Protein AF-A0A6G6SGT3-F1 (afdb_monomer)

Solvent-accessible surface area (backbone atoms only — not comparable to full-atom values): 13782 Å² total; per-residue (Å²): 132,85,52,72,68,60,53,51,52,52,53,52,53,60,70,74,44,97,69,50,76,66,56,53,51,52,51,53,50,50,50,52,53,51,51,52,52,50,52,50,50,52,50,52,53,50,51,52,50,49,52,52,52,52,51,54,48,49,55,48,52,51,50,51,52,51,52,51,52,51,51,50,53,53,50,53,51,49,53,51,50,52,53,50,51,51,52,52,53,50,51,55,44,50,57,48,51,53,54,52,49,56,30,53,51,40,38,44,56,30,43,57,50,51,37,50,53,43,49,51,69,42,47,34,55,54,54,61,71,63,68,59,97,82,57,51,77,68,55,47,55,50,52,57,48,50,35,52,49,40,48,51,53,38,51,54,53,68,66,31,66,69,48,48,51,53,51,53,53,33,54,52,42,29,38,53,26,50,49,52,51,54,47,44,58,68,79,36,48,93,73,49,56,71,69,52,50,54,44,51,52,51,38,45,72,67,41,50,78,75,68,71,66,55,101,84,48,50,68,67,56,37,38,50,50,45,47,50,40,50,53,50,40,53,53,52,48,48,57,50,49,40,62,76,69,62,64,78,76,80,80,130

Nearest PDB structures (foldseek):
  7ung-assembly1_B1  TM=3.781E-01  e=1.618E-01  Homo sapiens
  5nnv-assembly1_A  TM=3.990E-01  e=2.870E+00  Bacillus subtilis subsp. subtilis str. 168

Mean predicted aligned error: 13.03 Å

Radius of gyration: 50.26 Å; Cα contacts (8 Å, |Δi|>4): 110; chains: 1; bounding box: 106×35×144 Å

Secondary structure (DSSP, 8-state):
---HHHHHHHHHHHHHS---HHHHHHHHHHHHHHHHHHHHHHHHHHHHHHHHHHHHHHHHHHHHHHHHHHHHHHHHHHHHHHHHHHHHHHHHHHHHHHHHHHHHHHHHHHHHHHHHHHHHHHHHHHHHHT--TT--HHHHHHHHHHHHHHHHHHHHHHH-HHHHHHHHHHHHHHHHHHHHHHHHHHHSTTTS-HHHHHHHHHHHHHH-SS----TT--HHHHHHHHHHHHHHHHHHHHHHHHHHTTPPPPP-

Sequence (252 aa):
MLTEKQLFELIKALQTSNISVMEIFYLCFALIVASLLMSYLVSTFHEKGKITAINANYETLRKQLSINTSTIKNIEKKISSELWISQQIWQKKYDLYETIYAQLFNIKKWVDNEFHIIELHMTPYWIANSYQPYFNEEQEKHFYKEIQQAHTALDEAIGAEDFQVKNNELQQKLSNAMTSLAEVLITRAILLNENITVILETLISSIGFDPSPTAYEQPDEYGERIKSAINTALQNIKNTAISDLQIKHPEP

Structure (mmCIF, N/CA/C/O backbone):
data_AF-A0A6G6SGT3-F1
#
_entry.id   AF-A0A6G6SGT3-F1
#
loop_
_atom_site.group_PDB
_atom_site.id
_atom_site.type_symbol
_atom_site.label_atom_id
_atom_site.label_alt_id
_atom_site.label_comp_id
_atom_site.label_asym_id
_atom_site.label_entity_id
_atom_site.label_seq_id
_atom_site.pdbx_PDB_ins_code
_atom_site.Cartn_x
_atom_site.Cartn_y
_atom_site.Cartn_z
_atom_site.occupancy
_atom_site.B_iso_or_equiv
_atom_site.auth_seq_id
_atom_site.auth_comp_id
_atom_site.auth_asym_id
_atom_site.auth_atom_id
_atom_site.pdbx_PDB_model_num
ATOM 1 N N . MET A 1 1 ? -67.445 0.117 62.716 1.00 37.62 1 MET A N 1
ATOM 2 C CA . MET A 1 1 ? -68.865 0.504 62.859 1.00 37.62 1 MET A CA 1
ATOM 3 C C . MET A 1 1 ? -69.507 -0.459 63.841 1.00 37.62 1 MET A C 1
ATOM 5 O O . MET A 1 1 ? -69.526 -1.645 63.541 1.00 37.62 1 MET A O 1
ATOM 9 N N . LEU A 1 2 ? -69.949 0.005 65.016 1.00 44.28 2 LEU A N 1
ATOM 10 C CA . LEU A 1 2 ? -70.822 -0.812 65.868 1.00 44.28 2 LEU A CA 1
ATOM 11 C C . LEU A 1 2 ? -72.213 -0.868 65.224 1.00 44.28 2 LEU A C 1
ATOM 13 O O . LEU A 1 2 ? -72.698 0.144 64.724 1.00 44.28 2 LEU A O 1
ATOM 17 N N . THR A 1 3 ? -72.830 -2.047 65.215 1.00 71.50 3 THR A N 1
ATOM 18 C CA . THR A 1 3 ? -74.196 -2.239 64.698 1.00 71.50 3 THR A CA 1
ATOM 19 C C . THR A 1 3 ? -75.231 -1.737 65.712 1.00 71.50 3 THR A C 1
ATOM 21 O O . THR A 1 3 ? -74.996 -1.812 66.917 1.00 71.50 3 THR A O 1
ATOM 24 N N . GLU A 1 4 ? -76.389 -1.243 65.250 1.00 67.06 4 GLU A N 1
ATOM 25 C CA . GLU A 1 4 ? -77.450 -0.669 66.110 1.00 67.06 4 GLU A CA 1
ATOM 26 C C . GLU A 1 4 ? -77.861 -1.588 67.270 1.00 67.06 4 GLU A C 1
ATOM 28 O O . GLU A 1 4 ? -78.086 -1.118 68.383 1.00 67.06 4 GLU A O 1
ATOM 33 N N . LYS A 1 5 ? -77.877 -2.910 67.049 1.00 68.19 5 LYS A N 1
ATOM 34 C CA . LYS A 1 5 ? -78.156 -3.901 68.101 1.00 68.19 5 LYS A CA 1
ATOM 35 C C . LYS A 1 5 ? -77.125 -3.889 69.230 1.00 68.19 5 LYS A C 1
ATOM 37 O O . LYS A 1 5 ? -77.505 -3.985 70.391 1.00 68.19 5 LYS A O 1
ATOM 42 N N . GLN A 1 6 ? -75.840 -3.746 68.909 1.00 71.19 6 GLN A N 1
ATOM 43 C CA . GLN A 1 6 ? -74.778 -3.702 69.917 1.00 71.19 6 GLN A CA 1
ATOM 44 C C . GLN A 1 6 ? -74.825 -2.399 70.717 1.00 71.19 6 GLN A C 1
ATOM 46 O O . GLN A 1 6 ? -74.578 -2.419 71.917 1.00 71.19 6 GLN A O 1
ATOM 51 N N . LEU A 1 7 ? -75.199 -1.283 70.081 1.00 67.94 7 LEU A N 1
ATOM 52 C CA . LEU A 1 7 ? -75.429 -0.020 70.783 1.00 67.94 7 LEU A CA 1
ATOM 53 C C . LEU A 1 7 ? -76.608 -0.146 71.765 1.00 67.94 7 LEU A C 1
ATOM 55 O O . LEU A 1 7 ? -76.512 0.286 72.910 1.00 67.94 7 LEU A O 1
ATOM 59 N N . PHE A 1 8 ? -77.697 -0.789 71.331 1.00 71.88 8 PHE A N 1
ATOM 60 C CA . PHE A 1 8 ? -78.913 -0.953 72.127 1.00 71.88 8 PHE A CA 1
ATOM 61 C C . PHE A 1 8 ? -78.711 -1.869 73.342 1.00 71.88 8 PHE A C 1
ATOM 63 O O . PHE A 1 8 ? -79.183 -1.558 74.435 1.00 71.88 8 PHE A O 1
ATOM 70 N N . GLU A 1 9 ? -77.973 -2.973 73.192 1.00 72.00 9 GLU A N 1
ATOM 71 C CA . GLU A 1 9 ? -77.639 -3.838 74.331 1.00 72.00 9 GLU A CA 1
ATOM 72 C C . GLU A 1 9 ? -76.687 -3.165 75.325 1.00 72.00 9 GLU A C 1
ATOM 74 O O . GLU A 1 9 ? -76.849 -3.338 76.531 1.00 72.00 9 GLU A O 1
ATOM 79 N N . LEU A 1 10 ? -75.757 -2.331 74.851 1.00 69.81 10 LEU A N 1
ATOM 80 C CA . LEU A 1 10 ? -74.831 -1.590 75.710 1.00 69.81 10 LEU A CA 1
ATOM 81 C C . LEU A 1 10 ? -75.560 -0.506 76.525 1.00 69.81 10 LEU A C 1
ATOM 83 O O . LEU A 1 10 ? -75.299 -0.350 77.718 1.00 69.81 10 LEU A O 1
ATOM 87 N N . ILE A 1 11 ? -76.543 0.169 75.917 1.00 67.06 11 ILE A N 1
ATOM 88 C CA . ILE A 1 11 ? -77.445 1.114 76.602 1.00 67.06 11 ILE A CA 1
ATOM 89 C C . ILE A 1 11 ? -78.296 0.391 77.658 1.00 67.06 11 ILE A C 1
ATOM 91 O O . ILE A 1 11 ? -78.440 0.881 78.779 1.00 67.06 11 ILE A O 1
ATOM 95 N N . LYS A 1 12 ? -78.827 -0.794 77.330 1.00 67.69 12 LYS A N 1
ATOM 96 C CA . LYS A 1 12 ? -79.647 -1.587 78.256 1.00 67.69 12 LYS A CA 1
ATOM 97 C C . LYS A 1 12 ? -78.831 -2.107 79.446 1.00 67.69 12 LYS A C 1
ATOM 99 O O . LYS A 1 12 ? -79.310 -2.050 80.574 1.00 67.69 12 LYS A O 1
ATOM 104 N N . ALA A 1 13 ? -77.593 -2.545 79.212 1.00 66.44 13 ALA A N 1
ATOM 105 C CA . ALA A 1 13 ? -76.672 -2.974 80.263 1.00 66.44 13 ALA A CA 1
ATOM 106 C C . ALA A 1 13 ? -76.290 -1.820 81.213 1.00 66.44 13 ALA A C 1
ATOM 108 O O . ALA A 1 13 ? -76.275 -2.017 82.429 1.00 66.44 13 ALA A O 1
ATOM 109 N N . LEU A 1 14 ? -76.071 -0.611 80.676 1.00 61.09 14 LEU A N 1
ATOM 110 C CA . LEU A 1 14 ? -75.831 0.613 81.456 1.00 61.09 14 LEU A CA 1
ATOM 111 C C . LEU A 1 14 ? -77.036 1.004 82.328 1.00 61.09 14 LEU A C 1
ATOM 113 O O . LEU A 1 14 ? -76.850 1.423 83.467 1.00 61.09 14 LEU A O 1
ATOM 117 N N . GLN A 1 15 ? -78.268 0.824 81.837 1.00 61.66 15 GLN A N 1
ATOM 118 C CA . GLN A 1 15 ? -79.491 1.108 82.605 1.00 61.66 15 GLN A CA 1
ATOM 119 C C . GLN A 1 15 ? -79.753 0.120 83.749 1.00 61.66 15 GLN A C 1
ATOM 121 O O . GLN A 1 15 ? -80.356 0.500 84.748 1.00 61.66 15 GLN A O 1
ATOM 126 N N . THR A 1 16 ? -79.338 -1.144 83.612 1.00 60.41 16 THR A N 1
ATOM 127 C CA . THR A 1 16 ? -79.527 -2.174 84.653 1.00 60.41 16 THR A CA 1
ATOM 128 C C . THR A 1 16 ? -78.406 -2.224 85.689 1.00 60.41 16 THR A C 1
ATOM 130 O O . THR A 1 16 ? -78.540 -2.892 86.712 1.00 60.41 16 THR A O 1
ATOM 133 N N . SER A 1 17 ? -77.289 -1.546 85.434 1.00 56.97 17 SER A N 1
ATOM 134 C CA . SER A 1 17 ? -76.189 -1.435 86.387 1.00 56.97 17 SER A CA 1
ATOM 135 C C . SER A 1 17 ? -76.499 -0.368 87.441 1.00 56.97 17 SER A C 1
ATOM 137 O O . SER A 1 17 ? -76.967 0.716 87.105 1.00 56.97 17 SER A O 1
ATOM 139 N N . ASN A 1 18 ? -76.244 -0.663 88.717 1.00 59.09 18 ASN A N 1
ATOM 140 C CA . ASN A 1 18 ? -76.519 0.220 89.858 1.00 59.09 18 ASN A CA 1
ATOM 141 C C . ASN A 1 18 ? -75.467 1.351 89.963 1.00 59.09 18 ASN A C 1
ATOM 143 O O . ASN A 1 18 ? -74.835 1.528 91.000 1.00 59.09 18 ASN A O 1
ATOM 147 N N . ILE A 1 19 ? -75.218 2.042 88.847 1.00 59.06 19 ILE A N 1
ATOM 148 C CA . ILE A 1 19 ? -74.147 3.025 88.671 1.00 59.06 19 ILE A CA 1
ATOM 149 C C . ILE A 1 19 ? -74.718 4.420 88.928 1.00 59.06 19 ILE A C 1
ATOM 151 O O . ILE A 1 19 ? -75.721 4.820 88.334 1.00 59.06 19 ILE A O 1
ATOM 155 N N . SER A 1 20 ? -74.093 5.175 89.829 1.00 67.12 20 SER A N 1
ATOM 156 C CA . SER A 1 20 ? -74.548 6.522 90.181 1.00 67.12 20 SER A CA 1
ATOM 157 C C . SER A 1 20 ? -74.300 7.516 89.036 1.00 67.12 20 SER A C 1
ATOM 159 O O . SER A 1 20 ? -73.378 7.358 88.236 1.00 67.12 20 SER A O 1
ATOM 161 N N . VAL A 1 21 ? -75.080 8.603 88.971 1.00 72.50 21 VAL A N 1
ATOM 162 C CA . VAL A 1 21 ? -74.911 9.665 87.954 1.00 72.50 21 VAL A CA 1
ATOM 163 C C . VAL A 1 21 ? -73.478 10.226 87.938 1.00 72.50 21 VAL A C 1
ATOM 165 O O . VAL A 1 21 ? -72.951 10.544 86.872 1.00 72.50 21 VAL A O 1
ATOM 168 N N . MET A 1 22 ? -72.813 10.286 89.099 1.00 73.00 22 MET A N 1
ATOM 169 C CA . MET A 1 22 ? -71.414 10.719 89.200 1.00 73.00 22 MET A CA 1
ATOM 170 C C . MET A 1 22 ? -70.445 9.702 88.589 1.00 73.00 22 MET A C 1
ATOM 172 O O . MET A 1 22 ? -69.480 10.093 87.941 1.00 73.00 22 MET A O 1
ATOM 176 N N . GLU A 1 23 ? -70.708 8.405 88.734 1.00 75.81 23 GLU A N 1
ATOM 177 C CA . GLU A 1 23 ? -69.878 7.347 88.146 1.00 75.81 23 GLU A CA 1
ATOM 178 C C . GLU A 1 23 ? -70.009 7.317 86.616 1.00 75.81 23 GLU A C 1
ATOM 180 O O . GLU A 1 23 ? -69.005 7.155 85.924 1.00 75.81 23 GLU A O 1
ATOM 185 N N . ILE A 1 24 ? -71.209 7.578 86.077 1.00 77.62 24 ILE A N 1
ATOM 186 C CA . ILE A 1 24 ? -71.425 7.768 84.631 1.00 77.62 24 ILE A CA 1
ATOM 187 C C . ILE A 1 24 ? -70.645 8.992 84.127 1.00 77.62 24 ILE A C 1
ATOM 189 O O . ILE A 1 24 ? -69.990 8.922 83.086 1.00 77.62 24 ILE A O 1
ATOM 193 N N . PHE A 1 25 ? -70.667 10.106 84.869 1.00 79.50 25 PHE A N 1
ATOM 194 C CA . PHE A 1 25 ? -69.918 11.313 84.510 1.00 79.50 25 PHE A CA 1
ATOM 195 C C . PHE A 1 25 ? -68.400 11.065 84.497 1.00 79.50 25 PHE A C 1
ATOM 197 O O . PHE A 1 25 ? -67.726 11.444 83.536 1.00 79.50 25 PHE A O 1
ATOM 204 N N . TYR A 1 26 ? -67.861 10.365 85.503 1.00 80.75 26 TYR A N 1
ATOM 205 C CA . TYR A 1 26 ? -66.448 9.973 85.536 1.00 80.75 26 TYR A CA 1
ATOM 206 C C . TYR A 1 26 ? -66.073 9.002 84.410 1.00 80.75 26 TYR A C 1
ATOM 208 O O . TYR A 1 26 ? -65.003 9.155 83.824 1.00 80.75 26 TYR A O 1
ATOM 216 N N . LEU A 1 27 ? -66.943 8.052 84.052 1.00 82.06 27 LEU A N 1
ATOM 217 C CA . LEU A 1 27 ? -66.739 7.146 82.913 1.00 82.06 27 LEU A CA 1
ATOM 218 C C . LEU A 1 27 ? -66.694 7.897 81.577 1.00 82.06 27 LEU A C 1
ATOM 220 O O . LEU A 1 27 ? -65.782 7.679 80.779 1.00 82.06 27 LEU A O 1
ATOM 224 N N . CYS A 1 28 ? -67.633 8.817 81.347 1.00 79.88 28 CYS A N 1
ATOM 225 C CA . CYS A 1 28 ? -67.642 9.668 80.156 1.00 79.88 28 CYS A CA 1
ATOM 226 C C . CYS A 1 28 ? -66.386 10.547 80.083 1.00 79.88 28 CYS A C 1
ATOM 228 O O . CYS A 1 28 ? -65.758 10.644 79.029 1.00 79.88 28 CYS A O 1
ATOM 230 N N . PHE A 1 29 ? -65.977 11.144 81.206 1.00 80.94 29 PHE A N 1
ATOM 231 C CA . PHE A 1 29 ? -64.753 11.939 81.277 1.00 80.94 29 PHE A CA 1
ATOM 232 C C . PHE A 1 29 ? -63.501 11.090 81.003 1.00 80.94 29 PHE A C 1
ATOM 234 O O . PHE A 1 29 ? -62.652 11.481 80.202 1.00 80.94 29 PHE A O 1
ATOM 241 N N . ALA A 1 30 ? -63.414 9.892 81.588 1.00 81.75 30 ALA A N 1
ATOM 242 C CA . ALA A 1 30 ? -62.319 8.955 81.356 1.00 81.75 30 ALA A CA 1
ATOM 243 C C . ALA A 1 30 ? -62.233 8.512 79.885 1.00 81.75 30 ALA A C 1
ATOM 245 O O . ALA A 1 30 ? -61.135 8.442 79.338 1.00 81.75 30 ALA A O 1
ATOM 246 N N . LEU A 1 31 ? -63.371 8.280 79.219 1.00 80.81 31 LEU A N 1
ATOM 247 C CA . LEU A 1 31 ? -63.420 7.953 77.790 1.00 80.81 31 LEU A CA 1
ATOM 248 C C . LEU A 1 31 ? -62.913 9.104 76.912 1.00 80.81 31 LEU A C 1
ATOM 250 O O . LEU A 1 31 ? -62.141 8.865 75.983 1.00 80.81 31 LEU A O 1
ATOM 254 N N . ILE A 1 32 ? -63.291 10.349 77.218 1.00 82.94 32 ILE A N 1
ATOM 255 C CA . ILE A 1 32 ? -62.811 11.532 76.486 1.00 82.94 32 ILE A CA 1
ATOM 256 C C . ILE A 1 32 ? -61.293 11.667 76.644 1.00 82.94 32 ILE A C 1
ATOM 258 O O . ILE A 1 32 ? -60.580 11.774 75.644 1.00 82.94 32 ILE A O 1
ATOM 262 N N . VAL A 1 33 ? -60.782 11.584 77.875 1.00 84.50 33 VAL A N 1
ATOM 263 C CA . VAL A 1 33 ? -59.340 11.672 78.157 1.00 84.50 33 VAL A CA 1
ATOM 264 C C . VAL A 1 33 ? -58.570 10.531 77.483 1.00 84.50 33 VAL A C 1
ATOM 266 O O . VAL A 1 33 ? -57.560 10.781 76.825 1.00 84.50 33 VAL A O 1
ATOM 269 N N . ALA A 1 34 ? -59.066 9.294 77.565 1.00 82.50 34 ALA A N 1
ATOM 270 C CA . ALA A 1 34 ? -58.457 8.144 76.900 1.00 82.50 34 ALA A CA 1
ATOM 271 C C . ALA A 1 34 ? -58.445 8.302 75.370 1.00 82.50 34 ALA A C 1
ATOM 273 O O . ALA A 1 34 ? -57.439 7.994 74.733 1.00 82.50 34 ALA A O 1
ATOM 274 N N . SER A 1 35 ? -59.518 8.833 74.773 1.00 79.44 35 SER A N 1
ATOM 275 C CA . SER A 1 35 ? -59.592 9.070 73.326 1.00 79.44 35 SER A CA 1
ATOM 276 C C . SER A 1 35 ? -58.597 10.136 72.846 1.00 79.44 35 SER A C 1
ATOM 278 O O . SER A 1 35 ? -57.959 9.955 71.806 1.00 79.44 35 SER A O 1
ATOM 280 N N . LEU A 1 36 ? -58.396 11.207 73.623 1.00 81.44 36 LEU A N 1
ATOM 281 C CA . LEU A 1 36 ? -57.422 12.263 73.333 1.00 81.44 36 LEU A CA 1
ATOM 282 C C . LEU A 1 36 ? -55.985 11.748 73.457 1.00 81.44 36 LEU A C 1
ATOM 284 O O . LEU A 1 36 ? -55.171 11.982 72.562 1.00 81.44 36 LEU A O 1
ATOM 288 N N . LEU A 1 37 ? -55.688 10.993 74.520 1.00 83.62 37 LEU A N 1
ATOM 289 C CA . LEU A 1 37 ? -54.379 10.367 74.722 1.00 83.62 37 LEU A CA 1
ATOM 290 C C . LEU A 1 37 ? -54.059 9.364 73.610 1.00 83.62 37 LEU A C 1
ATOM 292 O O . LEU A 1 37 ? -52.966 9.402 73.046 1.00 83.62 37 LEU A O 1
ATOM 296 N N . MET A 1 38 ? -55.021 8.514 73.239 1.00 77.81 38 MET A N 1
ATOM 297 C CA . MET A 1 38 ? -54.858 7.570 72.132 1.00 77.81 38 MET A CA 1
ATOM 298 C C . MET A 1 38 ? -54.673 8.289 70.794 1.00 77.81 38 MET A C 1
ATOM 300 O O . MET A 1 38 ? -53.811 7.894 70.016 1.00 77.81 38 MET A O 1
ATOM 304 N N . SER A 1 39 ? -55.407 9.373 70.535 1.00 80.12 39 SER A N 1
ATOM 305 C CA . SER A 1 39 ? -55.258 10.161 69.302 1.00 80.12 39 SER A CA 1
ATOM 306 C C . SER A 1 39 ? -53.885 10.837 69.210 1.00 80.12 39 SER A C 1
ATOM 308 O O . SER A 1 39 ? -53.255 10.820 68.152 1.00 80.12 39 SER A O 1
ATOM 310 N N . TYR A 1 40 ? -53.377 11.377 70.322 1.00 84.19 40 TYR A N 1
ATOM 311 C CA . TYR A 1 40 ? -52.038 11.964 70.399 1.00 84.19 40 TYR A CA 1
ATOM 312 C C . TYR A 1 40 ? -50.932 10.914 70.202 1.00 84.19 40 TYR A C 1
ATOM 314 O O . TYR A 1 40 ? -49.993 11.127 69.429 1.00 84.19 40 TYR A O 1
ATOM 322 N N . LEU A 1 41 ? -51.061 9.744 70.837 1.00 82.00 41 LEU A N 1
ATOM 323 C CA . LEU A 1 41 ? -50.127 8.632 70.650 1.00 82.00 41 LEU A CA 1
ATOM 324 C C . LEU A 1 41 ? -50.138 8.136 69.200 1.00 82.00 41 LEU A C 1
ATOM 326 O O . LEU A 1 41 ? -49.082 8.035 68.582 1.00 82.00 41 LEU A O 1
ATOM 330 N N . VAL A 1 42 ? -51.314 7.896 68.615 1.00 83.00 42 VAL A N 1
ATOM 331 C CA . VAL A 1 42 ? -51.431 7.464 67.213 1.00 83.00 42 VAL A CA 1
ATOM 332 C C . VAL A 1 42 ? -50.806 8.491 66.266 1.00 83.00 42 VAL A C 1
ATOM 334 O O . VAL A 1 42 ? -50.048 8.104 65.378 1.00 83.00 42 VAL A O 1
ATOM 337 N N . SER A 1 43 ? -51.051 9.788 66.478 1.00 82.50 43 SER A N 1
ATOM 338 C CA . SER A 1 43 ? -50.455 10.861 65.672 1.00 82.50 43 SER A CA 1
ATOM 339 C C . SER A 1 43 ? -48.924 10.862 65.751 1.00 82.50 43 SER A C 1
ATOM 341 O O . SER A 1 43 ? -48.241 10.816 64.728 1.00 82.50 43 SER A O 1
ATOM 343 N N . THR A 1 44 ? -48.366 10.811 66.964 1.00 80.25 44 THR A N 1
ATOM 344 C CA . THR A 1 44 ? -46.909 10.822 67.172 1.00 80.25 44 THR A CA 1
ATOM 345 C C . THR A 1 44 ? -46.219 9.570 66.625 1.00 80.25 44 THR A C 1
ATOM 347 O O . THR A 1 44 ? -45.141 9.676 66.038 1.00 80.25 44 THR A O 1
ATOM 350 N N . PHE A 1 45 ? -46.827 8.385 66.754 1.00 81.19 45 PHE A N 1
ATOM 351 C CA . PHE A 1 45 ? -46.314 7.165 66.122 1.00 81.19 45 PHE A CA 1
ATOM 352 C C . PHE A 1 45 ? -46.392 7.233 64.595 1.00 81.19 45 PHE A C 1
ATOM 354 O O . PHE A 1 45 ? -45.459 6.801 63.918 1.00 81.19 45 PHE A O 1
ATOM 361 N N . HIS A 1 46 ? -47.467 7.799 64.046 1.00 86.31 46 HIS A N 1
ATOM 362 C CA . HIS A 1 46 ? -47.638 7.938 62.605 1.00 86.31 46 HIS A CA 1
ATOM 363 C C . HIS A 1 46 ? -46.637 8.928 61.995 1.00 86.31 46 HIS A C 1
ATOM 365 O O . HIS A 1 46 ? -46.032 8.625 60.967 1.00 86.31 46 HIS A O 1
ATOM 371 N N . GLU A 1 47 ? -46.400 10.076 62.635 1.00 84.06 47 GLU A N 1
ATOM 372 C CA . GLU A 1 47 ? -45.373 11.031 62.204 1.00 84.06 47 GLU A CA 1
ATOM 373 C C . GLU A 1 47 ? -43.966 10.448 62.307 1.00 84.06 47 GLU A C 1
ATOM 375 O O . GLU A 1 47 ? -43.202 10.531 61.346 1.00 84.06 47 GLU A O 1
ATOM 380 N N . LYS A 1 48 ? -43.631 9.783 63.421 1.00 83.06 48 LYS A N 1
ATOM 381 C CA . LYS A 1 48 ? -42.342 9.089 63.556 1.00 83.06 48 LYS A CA 1
ATOM 382 C C . LYS A 1 48 ? -42.172 8.017 62.480 1.00 83.06 48 LYS A C 1
ATOM 384 O O . LYS A 1 48 ? -41.120 7.963 61.853 1.00 83.06 48 LYS A O 1
ATOM 389 N N . GLY A 1 49 ? -43.214 7.231 62.204 1.00 80.94 49 GLY A N 1
ATOM 390 C CA . GLY A 1 49 ? -43.219 6.237 61.131 1.00 80.94 49 GLY A CA 1
ATOM 391 C C . GLY A 1 49 ? -43.005 6.854 59.746 1.00 80.94 49 GLY A C 1
ATOM 392 O O . GLY A 1 49 ? -42.189 6.351 58.973 1.00 80.94 49 GLY A O 1
ATOM 393 N N . LYS A 1 50 ? -43.665 7.983 59.448 1.00 85.12 50 LYS A N 1
ATOM 394 C CA . LYS A 1 50 ? -43.444 8.752 58.212 1.00 85.12 50 LYS A CA 1
ATOM 395 C C . LYS A 1 50 ? -42.009 9.258 58.104 1.00 85.12 50 LYS A C 1
ATOM 397 O O . LYS A 1 50 ? -41.397 9.080 57.058 1.00 85.12 50 LYS A O 1
ATOM 402 N N . ILE A 1 51 ? -41.459 9.842 59.168 1.00 82.00 51 ILE A N 1
ATOM 403 C CA . ILE A 1 51 ? -40.079 10.350 59.190 1.00 82.00 51 ILE A CA 1
ATOM 404 C C . ILE A 1 51 ? -39.081 9.207 58.970 1.00 82.00 51 ILE A C 1
ATOM 406 O O . ILE A 1 51 ? -38.156 9.345 58.173 1.00 82.00 51 ILE A O 1
ATOM 410 N N . THR A 1 52 ? -39.284 8.051 59.608 1.00 83.94 52 THR A N 1
ATOM 411 C CA . THR A 1 52 ? -38.440 6.868 59.396 1.00 83.94 52 THR A CA 1
ATOM 412 C C . THR A 1 52 ? -38.519 6.362 57.955 1.00 83.94 52 THR A C 1
ATOM 414 O O . THR A 1 52 ? -37.480 6.091 57.357 1.00 83.94 52 THR A O 1
ATOM 417 N N . ALA A 1 53 ? -39.719 6.284 57.371 1.00 81.81 53 ALA A N 1
ATOM 418 C CA . ALA A 1 53 ? -39.895 5.882 55.976 1.00 81.81 53 ALA A CA 1
ATOM 419 C C . ALA A 1 53 ? -39.246 6.878 54.997 1.00 81.81 53 ALA A C 1
ATOM 421 O O . ALA A 1 53 ? -38.578 6.465 54.051 1.00 81.81 53 ALA A O 1
ATOM 422 N N . ILE A 1 54 ? -39.379 8.186 55.248 1.00 84.00 54 ILE A N 1
ATOM 423 C CA . ILE A 1 54 ? -38.737 9.243 54.453 1.00 84.00 54 ILE A CA 1
ATOM 424 C C . ILE A 1 54 ? -37.212 9.139 54.542 1.00 84.00 54 ILE A C 1
ATOM 426 O O . ILE A 1 54 ? -36.550 9.156 53.508 1.00 84.00 54 ILE A O 1
ATOM 430 N N . ASN A 1 55 ? -36.649 8.971 55.741 1.00 87.69 55 ASN A N 1
ATOM 431 C CA . ASN A 1 55 ? -35.202 8.828 55.922 1.00 87.69 55 ASN A CA 1
ATOM 432 C C . ASN A 1 55 ? -34.657 7.557 55.252 1.00 87.69 55 ASN A C 1
ATOM 434 O O . ASN A 1 55 ? -33.614 7.605 54.601 1.00 87.69 55 ASN A O 1
ATOM 438 N N . ALA A 1 56 ? -35.367 6.431 55.357 1.00 83.88 56 ALA A N 1
ATOM 439 C CA . ALA A 1 56 ? -34.986 5.189 54.684 1.00 83.88 56 ALA A CA 1
ATOM 440 C C . ALA A 1 56 ? -35.030 5.329 53.152 1.00 83.88 56 ALA A C 1
ATOM 442 O O . ALA A 1 56 ? -34.117 4.873 52.455 1.00 83.88 56 ALA A O 1
ATOM 443 N N . ASN A 1 57 ? -36.052 6.010 52.624 1.00 89.38 57 ASN A N 1
ATOM 444 C CA . ASN A 1 57 ? -36.139 6.333 51.203 1.00 89.38 57 ASN A CA 1
ATOM 445 C C . ASN A 1 57 ? -34.999 7.262 50.781 1.00 89.38 57 ASN A C 1
ATOM 447 O O . ASN A 1 57 ? -34.339 6.978 49.789 1.00 89.38 57 ASN A O 1
ATOM 451 N N . TYR A 1 58 ? -34.707 8.315 51.546 1.00 89.50 58 TYR A N 1
ATOM 452 C CA . TYR A 1 58 ? -33.606 9.235 51.262 1.00 89.50 58 TYR A CA 1
ATOM 453 C C . TYR A 1 58 ? -32.254 8.515 51.191 1.00 89.50 58 TYR A C 1
ATOM 455 O O . TYR A 1 58 ? -31.512 8.694 50.227 1.00 89.50 58 TYR A O 1
ATOM 463 N N . GLU A 1 59 ? -31.949 7.643 52.153 1.00 87.44 59 GLU A N 1
ATOM 464 C CA . GLU A 1 59 ? -30.721 6.841 52.125 1.00 87.44 59 GLU A CA 1
ATOM 465 C C . GLU A 1 59 ? -30.683 5.876 50.932 1.00 87.44 59 GLU A C 1
ATOM 467 O O . GLU A 1 59 ? -29.635 5.682 50.312 1.00 87.44 59 GLU A O 1
ATOM 472 N N . THR A 1 60 ? -31.830 5.315 50.546 1.00 89.88 60 THR A N 1
ATOM 473 C CA . THR A 1 60 ? -31.939 4.474 49.345 1.00 89.88 60 THR A CA 1
ATOM 474 C C . THR A 1 60 ? -31.682 5.284 48.073 1.00 89.88 60 THR A C 1
ATOM 476 O O . THR A 1 60 ? -30.866 4.875 47.248 1.00 89.88 60 THR A O 1
ATOM 479 N N . LEU A 1 61 ? -32.302 6.459 47.939 1.00 89.44 61 LEU A N 1
ATOM 480 C CA . LEU A 1 61 ? -32.093 7.394 46.830 1.00 89.44 61 LEU A CA 1
ATOM 481 C C . LEU A 1 61 ? -30.632 7.849 46.746 1.00 89.44 61 LEU A C 1
ATOM 483 O O . LEU A 1 61 ? -30.042 7.848 45.668 1.00 89.44 61 LEU A O 1
ATOM 487 N N . ARG A 1 62 ? -30.011 8.181 47.881 1.00 90.94 62 ARG A N 1
ATOM 488 C CA . ARG A 1 62 ? -28.598 8.566 47.950 1.00 90.94 62 ARG A CA 1
ATOM 489 C C . ARG A 1 62 ? -27.681 7.432 47.490 1.00 90.94 62 ARG A C 1
ATOM 491 O O . ARG A 1 62 ? -26.756 7.675 46.714 1.00 90.94 62 ARG A O 1
ATOM 498 N N . LYS A 1 63 ? -27.941 6.196 47.930 1.00 91.44 63 LYS A N 1
ATOM 499 C CA . LYS A 1 63 ? -27.201 5.008 47.473 1.00 91.44 63 LYS A CA 1
ATOM 500 C C . LYS A 1 63 ? -27.373 4.785 45.975 1.00 91.44 63 LYS A C 1
ATOM 502 O O . LYS A 1 63 ? -26.376 4.599 45.286 1.00 91.44 63 LYS A O 1
ATOM 507 N N . GLN A 1 64 ? -28.599 4.860 45.462 1.00 89.81 64 GLN A N 1
ATOM 508 C CA . GLN A 1 64 ? -28.873 4.737 44.028 1.00 89.81 64 GLN A CA 1
ATOM 509 C C . GLN A 1 64 ? -28.146 5.814 43.218 1.00 89.81 64 GLN A C 1
ATOM 511 O O . GLN A 1 64 ? -27.516 5.496 42.215 1.00 89.81 64 GLN A O 1
ATOM 516 N N . LEU A 1 65 ? -28.150 7.068 43.679 1.00 91.75 65 LEU A N 1
ATOM 517 C CA . LEU A 1 65 ? -27.436 8.161 43.020 1.00 91.75 65 LEU A CA 1
ATOM 518 C C . LEU A 1 65 ? -25.919 7.928 43.005 1.00 91.75 65 LEU A C 1
ATOM 520 O O . LEU A 1 65 ? -25.269 8.148 41.983 1.00 91.75 65 LEU A O 1
ATOM 524 N N . SER A 1 66 ? -25.354 7.453 44.118 1.00 92.00 66 SER A N 1
ATOM 525 C CA . SER A 1 66 ? -23.931 7.114 44.212 1.00 92.00 66 SER A CA 1
ATOM 526 C C . SER A 1 66 ? -23.553 5.964 43.274 1.00 92.00 66 SER A C 1
ATOM 528 O O . SER A 1 66 ? -22.561 6.078 42.550 1.00 92.00 66 SER A O 1
ATOM 530 N N . ILE A 1 67 ? -24.363 4.900 43.234 1.00 93.25 67 ILE A N 1
ATOM 531 C CA . ILE A 1 67 ? -24.176 3.761 42.325 1.00 93.25 67 ILE A CA 1
ATOM 532 C C . ILE A 1 67 ? -24.264 4.233 40.873 1.00 93.25 67 ILE A C 1
ATOM 534 O O . ILE A 1 67 ? -23.345 3.977 40.103 1.00 93.25 67 ILE A O 1
ATOM 538 N N . ASN A 1 68 ? -25.304 4.987 40.512 1.00 90.06 68 ASN A N 1
ATOM 539 C CA . ASN A 1 68 ? -25.488 5.495 39.153 1.00 90.06 68 ASN A CA 1
ATOM 540 C C . ASN A 1 68 ? -24.327 6.396 38.720 1.00 90.06 68 ASN A C 1
ATOM 542 O O . ASN A 1 68 ? -23.803 6.228 37.625 1.00 90.06 68 ASN A O 1
ATOM 546 N N . THR A 1 69 ? -23.872 7.300 39.591 1.00 92.25 69 THR A N 1
ATOM 547 C CA . THR A 1 69 ? -22.730 8.184 39.304 1.00 92.25 69 THR A CA 1
ATOM 548 C C . THR A 1 69 ? -21.446 7.382 39.085 1.00 92.25 69 THR A C 1
ATOM 550 O O . THR A 1 69 ? -20.696 7.657 38.151 1.00 92.25 69 THR A O 1
ATOM 553 N N . SER A 1 70 ? -21.187 6.380 39.931 1.00 92.19 70 SER A N 1
ATOM 554 C CA . SER A 1 70 ? -20.027 5.495 39.785 1.00 92.19 70 SER A CA 1
ATOM 555 C C . SER A 1 70 ? -20.093 4.697 38.479 1.00 92.19 70 SER A C 1
ATOM 557 O O . SER A 1 70 ? -19.124 4.660 37.723 1.00 92.19 70 SER A O 1
ATOM 559 N N . THR A 1 71 ? -21.258 4.124 38.164 1.00 91.88 71 THR A N 1
ATOM 560 C CA . THR A 1 71 ? -21.489 3.383 36.920 1.00 91.88 71 THR A CA 1
ATOM 561 C C . THR A 1 71 ? -21.275 4.269 35.694 1.00 91.88 71 THR A C 1
ATOM 563 O O . THR A 1 71 ? -20.539 3.866 34.797 1.00 91.88 71 THR A O 1
ATOM 566 N N . ILE A 1 72 ? -21.837 5.483 35.666 1.00 92.19 72 ILE A N 1
ATOM 567 C CA . ILE A 1 72 ? -21.654 6.428 34.552 1.00 92.19 72 ILE A CA 1
ATOM 568 C C . ILE A 1 72 ? -20.175 6.776 34.379 1.00 92.19 72 ILE A C 1
ATOM 570 O O . ILE A 1 72 ? -19.655 6.638 33.278 1.00 92.19 72 ILE A O 1
ATOM 574 N N . LYS A 1 73 ? -19.460 7.121 35.457 1.00 91.75 73 LYS A N 1
ATOM 575 C CA . LYS A 1 73 ? -18.019 7.415 35.379 1.00 91.75 73 LYS A CA 1
ATOM 576 C C . LYS A 1 73 ? -17.198 6.234 34.863 1.00 91.75 73 LYS A C 1
ATOM 578 O O . LYS A 1 73 ? -16.242 6.423 34.114 1.00 91.75 73 LYS A O 1
ATOM 583 N N . ASN A 1 74 ? -17.555 5.011 35.251 1.00 92.75 74 ASN A N 1
ATOM 584 C CA . ASN A 1 74 ? -16.886 3.811 34.753 1.00 92.75 74 ASN A CA 1
ATOM 585 C C . ASN A 1 74 ? -17.162 3.585 33.259 1.00 92.75 74 ASN A C 1
ATOM 587 O O . ASN A 1 74 ? -16.238 3.238 32.523 1.00 92.75 74 ASN A O 1
ATOM 591 N N . ILE A 1 75 ? -18.398 3.823 32.805 1.00 92.38 75 ILE A N 1
ATOM 592 C CA . ILE A 1 75 ? -18.768 3.777 31.384 1.00 92.38 75 ILE A CA 1
ATOM 593 C C . ILE A 1 75 ? -17.998 4.844 30.601 1.00 92.38 75 ILE A C 1
ATOM 595 O O . ILE A 1 75 ? -17.349 4.510 29.615 1.00 92.38 75 ILE A O 1
ATOM 599 N N . GLU A 1 76 ? -17.991 6.095 31.061 1.00 91.50 76 GLU A N 1
ATOM 600 C CA . GLU A 1 76 ? -17.251 7.198 30.433 1.00 91.50 76 GLU A CA 1
ATOM 601 C C . GLU A 1 76 ? -15.759 6.892 30.320 1.00 91.50 76 GLU A C 1
ATOM 603 O O . GLU A 1 76 ? -15.160 7.104 29.264 1.00 91.50 76 GLU A O 1
ATOM 608 N N . LYS A 1 77 ? -15.151 6.347 31.381 1.00 93.12 77 LYS A N 1
ATOM 609 C CA . LYS A 1 77 ? -13.742 5.945 31.370 1.00 93.12 77 LYS A CA 1
ATOM 610 C C . LYS A 1 77 ? -13.483 4.853 30.333 1.00 93.12 77 LYS A C 1
ATOM 612 O O . LYS A 1 77 ? -12.497 4.942 29.604 1.00 93.12 77 LYS A O 1
ATOM 617 N N . LYS A 1 78 ? -14.360 3.847 30.251 1.00 93.19 78 LYS A N 1
ATOM 618 C CA . LYS A 1 78 ? -14.250 2.766 29.265 1.00 93.19 78 LYS A CA 1
ATOM 619 C C . LYS A 1 78 ? -14.382 3.305 27.839 1.00 93.19 78 LYS A C 1
ATOM 621 O O . LYS A 1 78 ? -13.481 3.072 27.039 1.00 93.19 78 LYS A O 1
ATOM 626 N N . ILE A 1 79 ? -15.417 4.100 27.561 1.00 91.88 79 ILE A N 1
ATOM 627 C CA . ILE A 1 79 ? -15.632 4.740 26.252 1.00 91.88 79 ILE A CA 1
ATOM 628 C C . ILE A 1 79 ? -14.424 5.598 25.873 1.00 91.88 79 ILE A C 1
ATOM 630 O O . ILE A 1 79 ? -13.918 5.491 24.762 1.00 91.88 79 ILE A O 1
ATOM 634 N N . SER A 1 80 ? -13.914 6.405 26.806 1.00 91.12 80 SER A N 1
ATOM 635 C CA . SER A 1 80 ? -12.739 7.249 26.566 1.00 91.12 80 SER A CA 1
ATOM 636 C C . SER A 1 80 ? -11.499 6.417 26.236 1.00 91.12 80 SER A C 1
ATOM 638 O O . SER A 1 80 ? -10.750 6.768 25.329 1.00 91.12 80 SER A O 1
ATOM 640 N N . SER A 1 81 ? -11.286 5.300 26.941 1.00 91.56 81 SER A N 1
ATOM 641 C CA . SER A 1 81 ? -10.163 4.401 26.661 1.00 91.56 81 SER A CA 1
ATOM 642 C C . SER A 1 81 ? -10.287 3.704 25.305 1.00 91.56 81 SER A C 1
ATOM 644 O O . SER A 1 81 ? -9.309 3.648 24.568 1.00 91.56 81 SER A O 1
ATOM 646 N N . GLU A 1 82 ? -11.482 3.234 24.937 1.00 92.81 82 GLU A N 1
ATOM 647 C CA . GLU A 1 82 ? -11.739 2.600 23.639 1.00 92.81 82 GLU A CA 1
ATOM 648 C C . GLU A 1 82 ? -11.574 3.601 22.492 1.00 92.81 82 GLU A C 1
ATOM 650 O O . GLU A 1 82 ? -10.924 3.294 21.494 1.00 92.81 82 GLU A O 1
ATOM 655 N N . LEU A 1 83 ? -12.082 4.824 22.662 1.00 92.38 83 LEU A N 1
ATOM 656 C CA . LEU A 1 83 ? -11.929 5.905 21.692 1.00 92.38 83 LEU A CA 1
ATOM 657 C C . LEU A 1 83 ? -10.458 6.293 21.512 1.00 92.38 83 LEU A C 1
ATOM 659 O O . LEU A 1 83 ? -10.000 6.442 20.381 1.00 92.38 83 LEU A O 1
ATOM 663 N N . TRP A 1 84 ? -9.699 6.392 22.605 1.00 94.31 84 TRP A N 1
ATOM 664 C CA . TRP A 1 84 ? -8.266 6.669 22.542 1.00 94.31 84 TRP A CA 1
ATOM 665 C C . TRP A 1 84 ? -7.494 5.551 21.826 1.00 94.31 84 TRP A C 1
ATOM 667 O O . TRP A 1 84 ? -6.699 5.836 20.932 1.00 94.31 84 TRP A O 1
ATOM 677 N N . ILE A 1 85 ? -7.762 4.278 22.147 1.00 91.62 85 ILE A N 1
ATOM 678 C CA . ILE A 1 85 ? -7.148 3.132 21.452 1.00 91.62 85 ILE A CA 1
ATOM 679 C C . ILE A 1 85 ? -7.501 3.162 19.961 1.00 91.62 85 ILE A C 1
ATOM 681 O O . ILE A 1 85 ? -6.620 3.001 19.118 1.00 91.62 85 ILE A O 1
ATO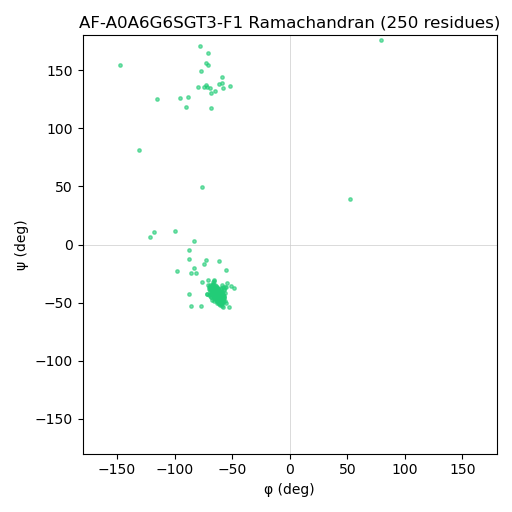M 685 N N . SER A 1 86 ? -8.766 3.422 19.621 1.00 90.56 86 SER A N 1
ATOM 686 C CA . SER A 1 86 ? -9.214 3.526 18.231 1.00 90.56 86 SER A CA 1
ATOM 687 C C . SER A 1 86 ? -8.493 4.645 17.479 1.00 90.56 86 SER A C 1
ATOM 689 O O . SER A 1 86 ? -8.095 4.445 16.335 1.00 90.56 86 SER A O 1
ATOM 691 N N . GLN A 1 87 ? -8.286 5.805 18.110 1.00 91.38 87 GLN A N 1
ATOM 692 C CA . GLN A 1 87 ? -7.519 6.908 17.524 1.00 91.38 87 GLN A CA 1
ATOM 693 C C . GLN A 1 87 ? -6.057 6.519 17.284 1.00 91.38 87 GLN A C 1
ATOM 695 O O . GLN A 1 87 ? -5.518 6.815 16.221 1.00 91.38 87 GLN A O 1
ATOM 700 N N . GLN A 1 88 ? -5.423 5.826 18.234 1.00 93.38 88 GLN A N 1
ATOM 701 C CA . GLN A 1 88 ? -4.043 5.357 18.079 1.00 93.38 88 GLN A CA 1
ATOM 702 C C . GLN A 1 88 ? -3.907 4.332 16.946 1.00 93.38 88 GLN A C 1
ATOM 704 O O . GLN A 1 88 ? -2.991 4.436 16.131 1.00 93.38 88 GLN A O 1
ATOM 709 N N . ILE A 1 89 ? -4.830 3.369 16.851 1.00 93.06 89 ILE A N 1
ATOM 710 C CA . ILE A 1 89 ? -4.854 2.393 15.750 1.00 93.06 89 ILE A CA 1
ATOM 711 C C . ILE A 1 89 ? -5.048 3.110 14.412 1.00 93.06 89 ILE A C 1
ATOM 713 O O . ILE A 1 89 ? -4.320 2.830 13.462 1.00 93.06 89 ILE A O 1
ATOM 717 N N . TRP A 1 90 ? -5.991 4.053 14.345 1.00 94.75 90 TRP A N 1
ATOM 718 C CA . TRP A 1 90 ? -6.253 4.831 13.136 1.00 94.75 90 TRP A CA 1
ATOM 719 C C . TRP A 1 90 ? -5.012 5.609 12.680 1.00 94.75 90 TRP A C 1
ATOM 721 O O . TRP A 1 90 ? -4.633 5.510 11.517 1.00 94.75 90 TRP A O 1
ATOM 731 N N . GLN A 1 91 ? -4.324 6.299 13.598 1.00 94.00 91 GLN A N 1
ATOM 732 C CA . GLN A 1 91 ? -3.076 7.015 13.299 1.00 94.00 91 GLN A CA 1
ATOM 733 C C . GLN A 1 91 ? -1.999 6.068 12.765 1.00 94.00 91 GLN A C 1
ATOM 735 O O . GLN A 1 91 ? -1.389 6.341 11.739 1.00 94.00 91 GLN A O 1
ATOM 740 N N . LYS A 1 92 ? -1.810 4.905 13.401 1.00 94.50 92 LYS A N 1
ATOM 741 C CA . LYS A 1 92 ? -0.823 3.920 12.937 1.00 94.50 92 LYS A CA 1
ATOM 742 C C . LYS A 1 92 ? -1.151 3.335 11.568 1.00 94.50 92 LYS A C 1
ATOM 744 O O . LYS A 1 92 ? -0.228 3.078 10.800 1.00 94.50 92 LYS A O 1
ATOM 749 N N . LYS A 1 93 ? -2.432 3.138 11.249 1.00 94.69 93 LYS A N 1
ATOM 750 C CA . LYS A 1 93 ? -2.864 2.747 9.902 1.00 94.69 93 LYS A CA 1
ATOM 751 C C . LYS A 1 93 ? -2.600 3.857 8.888 1.00 94.69 93 LYS A C 1
ATOM 753 O O . LYS A 1 93 ? -2.100 3.572 7.808 1.00 94.69 93 LYS A O 1
ATOM 758 N N . TYR A 1 94 ? -2.895 5.106 9.235 1.00 94.25 94 TYR A N 1
ATOM 759 C CA . TYR A 1 94 ? -2.635 6.256 8.372 1.00 94.25 94 TYR A CA 1
ATOM 760 C C . TYR A 1 94 ? -1.138 6.386 8.034 1.00 94.25 94 TYR A C 1
ATOM 762 O O . TYR A 1 94 ? -0.785 6.376 6.856 1.00 94.25 94 TYR A O 1
ATOM 770 N N . ASP A 1 95 ? -0.259 6.366 9.044 1.00 94.19 95 ASP A N 1
ATOM 771 C CA . ASP A 1 95 ? 1.204 6.395 8.866 1.00 94.19 95 ASP A CA 1
ATOM 772 C C . ASP A 1 95 ? 1.700 5.233 7.978 1.00 94.19 95 ASP A C 1
ATOM 774 O O . ASP A 1 95 ? 2.605 5.377 7.148 1.00 94.19 95 ASP A O 1
ATOM 778 N N . LEU A 1 96 ? 1.101 4.049 8.154 1.00 94.94 96 LEU A N 1
ATOM 779 C CA . LEU A 1 96 ? 1.406 2.863 7.357 1.00 94.94 96 LEU A CA 1
ATOM 780 C C . LEU A 1 96 ? 1.036 3.068 5.885 1.00 94.94 96 LEU A C 1
ATOM 782 O O . LEU A 1 96 ? 1.843 2.762 5.007 1.00 94.94 96 LEU A O 1
ATOM 786 N N . TYR A 1 97 ? -0.151 3.611 5.609 1.00 95.62 97 TYR A N 1
ATOM 787 C CA . TYR A 1 97 ? -0.573 3.922 4.248 1.00 95.62 97 TYR A CA 1
ATOM 788 C C . TYR A 1 97 ? 0.320 4.979 3.598 1.00 95.62 97 TYR A C 1
ATOM 790 O O . TYR A 1 97 ? 0.719 4.785 2.452 1.00 95.62 97 TYR A O 1
ATOM 798 N N . GLU A 1 98 ? 0.697 6.046 4.308 1.00 94.62 98 GLU A N 1
ATOM 799 C CA . GLU A 1 98 ? 1.651 7.039 3.789 1.00 94.62 98 GLU A CA 1
ATOM 800 C C . GLU A 1 98 ? 2.995 6.403 3.421 1.00 94.62 98 GLU A C 1
ATOM 802 O O . GLU A 1 98 ? 3.540 6.672 2.348 1.00 94.62 98 GLU A O 1
ATOM 807 N N . THR A 1 99 ? 3.495 5.501 4.269 1.00 95.00 99 THR A N 1
ATOM 808 C CA . THR A 1 99 ? 4.731 4.757 4.002 1.00 95.00 99 THR A CA 1
ATOM 809 C C . THR A 1 99 ? 4.603 3.916 2.732 1.00 95.00 99 THR A C 1
ATOM 811 O O . THR A 1 99 ? 5.468 3.992 1.860 1.00 95.00 99 THR A O 1
ATOM 814 N N . ILE A 1 100 ? 3.510 3.157 2.589 1.00 96.62 100 ILE A N 1
ATOM 815 C CA . ILE A 1 100 ? 3.235 2.359 1.386 1.00 96.62 100 ILE A CA 1
ATOM 816 C C . ILE A 1 100 ? 3.203 3.266 0.150 1.00 96.62 100 ILE A C 1
ATOM 818 O O . ILE A 1 100 ? 3.879 2.983 -0.837 1.00 96.62 100 ILE A O 1
ATOM 822 N N . TYR A 1 101 ? 2.488 4.390 0.210 1.00 96.31 101 TYR A N 1
ATOM 823 C CA . TYR A 1 101 ? 2.398 5.341 -0.898 1.00 96.31 101 TYR A CA 1
ATOM 824 C C . TYR A 1 101 ? 3.737 5.928 -1.317 1.00 96.31 101 TYR A C 1
ATOM 826 O O . TYR A 1 101 ? 3.999 6.043 -2.516 1.00 96.31 101 TYR A O 1
ATOM 834 N N . ALA A 1 102 ? 4.589 6.282 -0.356 1.00 96.69 102 ALA A N 1
ATOM 835 C CA . ALA A 1 102 ? 5.922 6.785 -0.649 1.00 96.69 102 ALA A CA 1
ATOM 836 C C . ALA A 1 102 ? 6.736 5.759 -1.456 1.00 96.69 102 ALA A C 1
ATOM 838 O O . ALA A 1 102 ? 7.389 6.124 -2.437 1.00 96.69 102 ALA A O 1
ATOM 839 N N . GLN A 1 103 ? 6.636 4.470 -1.107 1.00 97.44 103 GLN A N 1
ATOM 840 C CA . GLN A 1 103 ? 7.309 3.408 -1.857 1.00 97.44 103 GLN A CA 1
ATOM 841 C C . GLN A 1 103 ? 6.687 3.177 -3.234 1.00 97.44 103 GLN A C 1
ATOM 843 O O . GLN A 1 103 ? 7.419 3.115 -4.221 1.00 97.44 103 GLN A O 1
ATOM 848 N N . LEU A 1 104 ? 5.355 3.146 -3.347 1.00 97.38 104 LEU A N 1
ATOM 849 C CA . LEU A 1 104 ? 4.677 3.042 -4.646 1.00 97.38 104 LEU A CA 1
ATOM 850 C C . LEU A 1 104 ? 5.055 4.194 -5.581 1.00 97.38 104 LEU A C 1
ATOM 852 O O . LEU A 1 104 ? 5.222 3.995 -6.779 1.00 97.38 104 LEU A O 1
ATOM 856 N N . PHE A 1 105 ? 5.233 5.402 -5.048 1.00 96.69 105 PHE A N 1
ATOM 857 C CA . PHE A 1 105 ? 5.659 6.549 -5.840 1.00 96.69 105 PHE A CA 1
ATOM 858 C C . PHE A 1 105 ? 7.100 6.414 -6.348 1.00 96.69 105 PHE A C 1
ATOM 860 O O . PHE A 1 105 ? 7.381 6.773 -7.492 1.00 96.69 105 PHE A O 1
ATOM 867 N N . ASN A 1 106 ? 8.009 5.864 -5.537 1.00 97.25 106 ASN A N 1
ATOM 868 C CA . ASN A 1 106 ? 9.370 5.551 -5.978 1.00 97.25 106 ASN A CA 1
ATOM 869 C C . ASN A 1 106 ? 9.369 4.492 -7.089 1.00 97.25 106 ASN A C 1
ATOM 871 O O . ASN A 1 106 ? 10.051 4.676 -8.096 1.00 97.25 106 ASN A O 1
ATOM 875 N N . ILE A 1 107 ? 8.547 3.447 -6.947 1.00 97.69 107 ILE A N 1
ATOM 876 C CA . ILE A 1 107 ? 8.350 2.428 -7.988 1.00 97.69 107 ILE A CA 1
ATOM 877 C C . ILE A 1 107 ? 7.792 3.078 -9.255 1.00 97.69 107 ILE A C 1
ATOM 879 O O . ILE A 1 107 ? 8.324 2.852 -10.334 1.00 97.69 107 ILE A O 1
ATOM 883 N N . LYS A 1 108 ? 6.779 3.945 -9.141 1.00 97.44 108 LYS A N 1
ATOM 884 C CA . LYS A 1 108 ? 6.188 4.636 -10.293 1.00 97.44 108 LYS A CA 1
ATOM 885 C C . LYS A 1 108 ? 7.217 5.473 -11.055 1.00 97.44 108 LYS A C 1
ATOM 887 O O . LYS A 1 108 ? 7.251 5.414 -12.275 1.00 97.44 108 LYS A O 1
ATOM 892 N N . LYS A 1 109 ? 8.072 6.225 -10.354 1.00 97.06 109 LYS A N 1
ATOM 893 C CA . LYS A 1 109 ? 9.146 7.006 -10.992 1.00 97.06 109 LYS A CA 1
ATOM 894 C C . LYS A 1 109 ? 10.111 6.131 -11.781 1.00 97.06 109 LYS A C 1
ATOM 896 O O . LYS A 1 109 ? 10.551 6.541 -12.849 1.00 97.06 109 LYS A O 1
ATOM 901 N N . TRP A 1 110 ? 10.454 4.966 -11.235 1.00 97.31 110 TRP A N 1
ATOM 902 C CA . TRP A 1 110 ? 11.271 3.996 -11.948 1.00 97.31 110 TRP A CA 1
ATOM 903 C C . TRP A 1 110 ? 10.523 3.443 -13.165 1.00 97.31 110 TRP A C 1
ATOM 905 O O . TRP A 1 110 ? 11.061 3.512 -14.259 1.00 97.31 110 TRP A O 1
ATOM 915 N N . VAL A 1 111 ? 9.264 3.017 -13.014 1.00 96.81 111 VAL A N 1
ATOM 916 C CA . VAL A 1 111 ? 8.439 2.500 -14.120 1.00 96.81 111 VAL A CA 1
ATOM 917 C C . VAL A 1 111 ? 8.285 3.523 -15.247 1.00 96.81 111 VAL A C 1
ATOM 919 O O . VAL A 1 111 ? 8.421 3.170 -16.411 1.00 96.81 111 VAL A O 1
ATOM 922 N N . ASP A 1 112 ? 8.027 4.791 -14.923 1.00 95.75 112 ASP A N 1
ATOM 923 C CA . ASP A 1 112 ? 7.908 5.857 -15.923 1.00 95.75 112 ASP A CA 1
ATOM 924 C C . ASP A 1 112 ? 9.238 6.067 -16.677 1.00 95.75 112 ASP A C 1
ATOM 926 O O . ASP A 1 112 ? 9.238 6.335 -17.877 1.00 95.75 112 ASP A O 1
ATOM 930 N N . ASN A 1 113 ? 10.375 5.935 -15.985 1.00 95.12 113 ASN A N 1
ATOM 931 C CA . ASN A 1 113 ? 11.705 6.027 -16.588 1.00 95.12 113 ASN A CA 1
ATOM 932 C C . ASN A 1 113 ? 12.034 4.801 -17.450 1.00 95.12 113 ASN A C 1
ATOM 934 O O . ASN A 1 113 ? 12.551 4.960 -18.548 1.00 95.12 113 ASN A O 1
ATOM 938 N N . GLU A 1 114 ? 11.703 3.602 -16.977 1.00 94.50 114 GLU A N 1
ATOM 939 C CA . GLU A 1 114 ? 11.881 2.345 -17.706 1.00 94.50 114 GLU A CA 1
ATOM 940 C C . GLU A 1 114 ? 11.039 2.329 -18.985 1.00 94.50 114 GLU A C 1
ATOM 942 O O . GLU A 1 114 ? 11.533 2.010 -20.061 1.00 94.50 114 GLU A O 1
ATOM 947 N N . PHE A 1 115 ? 9.785 2.777 -18.898 1.00 93.19 115 PHE A N 1
ATOM 948 C CA . PHE A 1 115 ? 8.918 2.935 -20.061 1.00 93.19 115 PHE A CA 1
ATOM 949 C C . PHE A 1 115 ? 9.522 3.903 -21.087 1.00 93.19 115 PHE A C 1
ATOM 951 O O . PHE A 1 115 ? 9.542 3.609 -22.278 1.00 93.19 115 PHE A O 1
ATOM 958 N N . HIS A 1 116 ? 10.090 5.021 -20.628 1.00 92.50 116 HIS A N 1
ATOM 959 C CA . HIS A 1 116 ? 10.795 5.953 -21.505 1.00 92.50 116 HIS A CA 1
ATOM 960 C C . HIS A 1 116 ? 12.048 5.328 -22.147 1.00 92.50 116 HIS A C 1
ATOM 962 O O . HIS A 1 116 ? 12.291 5.528 -23.334 1.00 92.50 116 HIS A O 1
ATOM 968 N N . ILE A 1 117 ? 12.825 4.534 -21.400 1.00 92.38 117 ILE A N 1
ATOM 969 C CA . ILE A 1 117 ? 13.975 3.785 -21.935 1.00 92.38 117 ILE A CA 1
ATOM 970 C C . ILE A 1 117 ? 13.530 2.815 -23.034 1.00 92.38 117 ILE A C 1
ATOM 972 O O . ILE A 1 117 ? 14.187 2.718 -24.072 1.00 92.38 117 ILE A O 1
ATOM 976 N N . ILE A 1 118 ? 12.424 2.103 -22.820 1.00 92.56 118 ILE A N 1
ATOM 977 C CA . ILE A 1 118 ? 11.843 1.189 -23.808 1.00 92.56 118 ILE A CA 1
ATOM 978 C C . ILE A 1 118 ? 11.442 1.965 -25.065 1.00 92.56 118 ILE A C 1
ATOM 980 O O . ILE A 1 11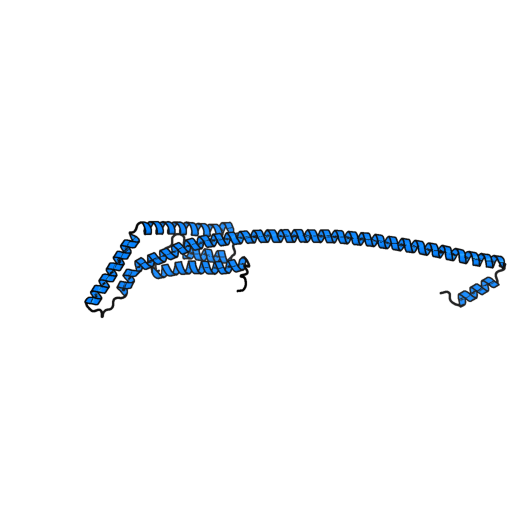8 ? 11.827 1.572 -26.163 1.00 92.56 118 ILE A O 1
ATOM 984 N N . GLU A 1 119 ? 10.734 3.089 -24.926 1.00 91.25 119 GLU A N 1
ATOM 985 C CA . GLU A 1 119 ? 10.354 3.939 -26.062 1.00 91.25 119 GLU A CA 1
ATOM 986 C C . GLU A 1 119 ? 11.573 4.420 -26.857 1.00 91.25 119 GLU A C 1
ATOM 988 O O . GLU A 1 119 ? 11.562 4.358 -28.088 1.00 91.25 119 GLU A O 1
ATOM 993 N N . LEU A 1 120 ? 12.642 4.849 -26.178 1.00 91.94 120 LEU A N 1
ATOM 994 C CA . LEU A 1 120 ? 13.887 5.256 -26.833 1.00 91.94 120 LEU A CA 1
ATOM 995 C C . LEU A 1 120 ? 14.461 4.118 -27.688 1.00 91.94 120 LEU A C 1
ATOM 997 O O . LEU A 1 120 ? 14.753 4.328 -28.866 1.00 91.94 120 LEU A O 1
ATOM 1001 N N . HIS A 1 121 ? 14.562 2.904 -27.139 1.00 91.12 121 HIS A N 1
ATOM 1002 C CA . HIS A 1 121 ? 15.069 1.740 -27.875 1.00 91.12 121 HIS A CA 1
ATOM 1003 C C . HIS A 1 121 ? 14.151 1.301 -29.023 1.00 91.12 121 HIS A C 1
ATOM 1005 O O . HIS A 1 121 ? 14.632 0.835 -30.056 1.00 91.12 121 HIS A O 1
ATOM 1011 N N . MET A 1 122 ? 12.835 1.441 -28.857 1.00 90.94 122 MET A N 1
ATOM 1012 C CA . MET A 1 122 ? 11.844 1.009 -29.844 1.00 90.94 122 MET A CA 1
ATOM 1013 C C . MET A 1 122 ? 11.653 2.019 -30.979 1.00 90.94 122 MET A C 1
ATOM 1015 O O . MET A 1 122 ? 11.275 1.629 -32.083 1.00 90.94 122 MET A O 1
ATOM 1019 N N . THR A 1 123 ? 11.951 3.301 -30.754 1.00 92.31 123 THR A N 1
ATOM 1020 C CA . THR A 1 123 ? 11.712 4.375 -31.731 1.00 92.31 123 THR A CA 1
ATOM 1021 C C . THR A 1 123 ? 12.370 4.114 -33.097 1.00 92.31 123 THR A C 1
ATOM 1023 O O . THR A 1 123 ? 11.652 4.165 -34.100 1.00 92.31 123 THR A O 1
ATOM 1026 N N . PRO A 1 124 ? 13.672 3.764 -33.204 1.00 92.94 124 PRO A N 1
ATOM 1027 C CA . PRO A 1 124 ? 14.279 3.455 -34.503 1.00 92.94 124 PRO A CA 1
ATOM 1028 C C . PRO A 1 124 ? 13.602 2.273 -35.210 1.00 92.94 124 PRO A C 1
ATOM 1030 O O . PRO A 1 124 ? 13.401 2.298 -36.424 1.00 92.94 124 PRO A O 1
ATOM 1033 N N . TYR A 1 125 ? 13.200 1.256 -34.443 1.00 91.38 125 TYR A N 1
ATOM 1034 C CA . TYR A 1 125 ? 12.519 0.070 -34.957 1.00 91.38 125 TYR A CA 1
ATOM 1035 C C . TYR A 1 125 ? 11.112 0.390 -35.483 1.00 91.38 125 TYR A C 1
ATOM 1037 O O . TYR A 1 125 ? 10.737 -0.066 -36.563 1.00 91.38 125 TYR A O 1
ATOM 1045 N N . TRP A 1 126 ? 10.342 1.218 -34.773 1.00 91.62 126 TRP A N 1
ATOM 1046 C CA . TRP A 1 126 ? 9.027 1.671 -35.231 1.00 91.62 126 TRP A CA 1
ATOM 1047 C C . TRP A 1 126 ? 9.109 2.498 -36.511 1.00 91.62 126 TRP A C 1
ATOM 1049 O O . TRP A 1 126 ? 8.309 2.282 -37.422 1.00 91.62 126 TRP A O 1
ATOM 1059 N N . ILE A 1 127 ? 10.099 3.393 -36.615 1.00 91.88 127 ILE A N 1
ATOM 1060 C CA . ILE A 1 127 ? 10.345 4.143 -37.851 1.00 91.88 127 ILE A CA 1
ATOM 1061 C C . ILE A 1 127 ? 10.679 3.158 -38.975 1.00 91.88 127 ILE A C 1
ATOM 1063 O O . ILE A 1 127 ? 10.016 3.191 -40.008 1.00 91.88 127 ILE A O 1
ATOM 1067 N N . ALA A 1 128 ? 11.607 2.219 -38.764 1.00 92.31 128 ALA A N 1
ATOM 1068 C CA . ALA A 1 128 ? 11.976 1.217 -39.768 1.00 92.31 128 ALA A CA 1
ATOM 1069 C C . ALA A 1 128 ? 10.780 0.380 -40.259 1.00 92.31 128 ALA A C 1
ATOM 1071 O O . ALA A 1 128 ? 10.621 0.164 -41.461 1.00 92.31 128 ALA A O 1
ATOM 1072 N N . ASN A 1 129 ? 9.893 -0.023 -39.351 1.00 91.56 129 ASN A N 1
ATOM 1073 C CA . ASN A 1 129 ? 8.679 -0.768 -39.687 1.00 91.56 129 ASN A CA 1
ATOM 1074 C C . ASN A 1 129 ? 7.595 0.070 -40.377 1.00 91.56 129 ASN A C 1
ATOM 1076 O O . ASN A 1 129 ? 6.653 -0.495 -40.931 1.00 91.56 129 ASN A O 1
ATOM 1080 N N . SER A 1 130 ? 7.704 1.399 -40.365 1.00 91.94 130 SER A N 1
ATOM 1081 C CA . SER A 1 130 ? 6.759 2.287 -41.049 1.00 91.94 130 SER A CA 1
ATOM 1082 C C . SER A 1 130 ? 7.062 2.480 -42.544 1.00 91.94 130 SER A C 1
ATOM 1084 O O . SER A 1 130 ? 6.341 3.220 -43.221 1.00 91.94 130 SER A O 1
ATOM 1086 N N . TYR A 1 131 ? 8.087 1.793 -43.072 1.00 92.75 131 TYR A N 1
ATOM 1087 C CA . TYR A 1 131 ? 8.479 1.844 -44.482 1.00 92.75 131 TYR A CA 1
ATOM 1088 C C . TYR A 1 131 ? 7.302 1.582 -45.425 1.00 92.75 131 TYR A C 1
ATOM 1090 O O . TYR A 1 131 ? 6.525 0.643 -45.239 1.00 92.75 131 TYR A O 1
ATOM 1098 N N . GLN A 1 132 ? 7.211 2.384 -46.486 1.00 90.94 132 GLN A N 1
ATOM 1099 C CA . GLN A 1 132 ? 6.196 2.223 -47.517 1.00 90.94 132 GLN A CA 1
ATOM 1100 C C . GLN A 1 132 ? 6.845 1.863 -48.858 1.00 90.94 132 GLN A C 1
ATOM 1102 O O . GLN A 1 132 ? 7.660 2.636 -49.363 1.00 90.94 132 GLN A O 1
ATOM 1107 N N . PRO A 1 133 ? 6.433 0.755 -49.507 1.00 89.88 133 PRO A N 1
ATOM 1108 C CA . PRO A 1 133 ? 6.989 0.333 -50.798 1.00 89.88 133 PRO A CA 1
ATOM 1109 C C . PRO A 1 133 ? 6.799 1.331 -51.949 1.00 89.88 133 PRO A C 1
ATOM 1111 O O . PRO A 1 133 ? 7.386 1.164 -53.012 1.00 89.88 133 PRO A O 1
ATOM 1114 N N . TYR A 1 134 ? 5.930 2.328 -51.773 1.00 92.19 134 TYR A N 1
ATOM 1115 C CA . TYR A 1 134 ? 5.592 3.336 -52.779 1.00 92.19 134 TYR A CA 1
ATOM 1116 C C . TYR A 1 134 ? 6.322 4.674 -52.577 1.00 92.19 134 TYR A C 1
ATOM 1118 O O . TYR A 1 134 ? 5.946 5.667 -53.202 1.00 92.19 134 TYR A O 1
ATOM 1126 N N . PHE A 1 135 ? 7.337 4.731 -51.708 1.00 93.00 135 PHE A N 1
ATOM 1127 C CA . PHE A 1 135 ? 8.191 5.911 -51.596 1.00 93.00 135 PHE A CA 1
ATOM 1128 C C . PHE A 1 135 ? 8.926 6.196 -52.908 1.00 93.00 135 PHE A C 1
ATOM 1130 O O . PHE A 1 135 ? 9.425 5.298 -53.584 1.00 93.00 135 PHE A O 1
ATOM 1137 N N . ASN A 1 136 ? 8.993 7.475 -53.271 1.00 94.44 136 ASN A N 1
ATOM 1138 C CA . ASN A 1 136 ? 9.904 7.937 -54.312 1.00 94.44 136 ASN A CA 1
ATOM 1139 C C . ASN A 1 136 ? 11.341 8.061 -53.762 1.00 94.44 136 ASN A C 1
ATOM 1141 O O . ASN A 1 136 ? 11.567 7.987 -52.556 1.00 94.44 136 ASN A O 1
ATOM 1145 N N . GLU A 1 137 ? 12.320 8.285 -54.643 1.00 92.88 137 GLU A N 1
ATOM 1146 C CA . GLU A 1 137 ? 13.742 8.316 -54.265 1.00 92.88 137 GLU A CA 1
ATOM 1147 C C . GLU A 1 137 ? 14.071 9.382 -53.196 1.00 92.88 137 GLU A C 1
ATOM 1149 O O . GLU A 1 137 ? 14.921 9.164 -52.332 1.00 92.88 137 GLU A O 1
ATOM 1154 N N . GLU A 1 138 ? 13.402 10.539 -53.222 1.00 93.75 138 GLU A N 1
ATOM 1155 C CA . GLU A 1 138 ? 13.606 11.593 -52.219 1.00 93.75 138 GLU A CA 1
ATOM 1156 C C . GLU A 1 138 ? 13.012 11.209 -50.857 1.00 93.75 138 GLU A C 1
ATOM 1158 O O . GLU A 1 138 ? 13.656 11.405 -49.825 1.00 93.75 138 GLU A O 1
ATOM 1163 N N . GLN A 1 139 ? 11.813 10.623 -50.853 1.00 93.25 139 GLN A N 1
ATOM 1164 C CA . GLN A 1 139 ? 11.135 10.130 -49.652 1.00 93.25 139 GLN A CA 1
ATOM 1165 C C . GLN A 1 139 ? 11.915 8.989 -49.001 1.00 93.25 139 GLN A C 1
ATOM 1167 O O . GLN A 1 139 ? 12.074 8.976 -47.784 1.00 93.25 139 GLN A O 1
ATOM 1172 N N . GLU A 1 140 ? 12.458 8.073 -49.800 1.00 93.56 140 GLU A N 1
ATOM 1173 C CA . GLU A 1 140 ? 13.269 6.966 -49.303 1.00 93.56 140 GLU A CA 1
ATOM 1174 C C . GLU A 1 140 ? 14.580 7.466 -48.669 1.00 93.56 140 GLU A C 1
ATOM 1176 O O . GLU A 1 140 ? 14.934 7.052 -47.564 1.00 93.56 140 GLU A O 1
ATOM 1181 N N . LYS A 1 141 ? 15.266 8.436 -49.295 1.00 93.88 141 LYS A N 1
ATOM 1182 C CA . LYS A 1 141 ? 16.444 9.089 -48.694 1.00 93.88 141 LYS A CA 1
ATOM 1183 C C . LYS A 1 141 ? 16.109 9.795 -47.379 1.00 93.88 141 LYS A C 1
ATOM 1185 O O . LYS A 1 141 ? 16.902 9.730 -46.440 1.00 93.88 141 LYS A O 1
ATOM 1190 N N . HIS A 1 142 ? 14.963 10.475 -47.308 1.00 93.81 142 HIS A N 1
ATOM 1191 C CA . HIS A 1 142 ? 14.505 11.124 -46.078 1.00 93.81 142 HIS A CA 1
ATOM 1192 C C . HIS A 1 142 ? 14.224 10.101 -44.972 1.00 93.81 142 HIS A C 1
ATOM 1194 O O . HIS A 1 142 ? 14.709 10.262 -43.857 1.00 93.81 142 HIS A O 1
ATOM 1200 N N . PHE A 1 143 ? 13.522 9.018 -45.300 1.00 94.94 143 PHE A N 1
ATOM 1201 C CA . PHE A 1 143 ? 13.178 7.941 -44.375 1.00 94.94 143 PHE A CA 1
ATOM 1202 C C . PHE A 1 143 ? 14.414 7.289 -43.736 1.00 94.94 143 PHE A C 1
ATOM 1204 O O . PHE A 1 143 ? 14.517 7.202 -42.513 1.00 94.94 143 PHE A O 1
ATOM 1211 N N . TYR A 1 144 ? 15.413 6.900 -44.535 1.00 94.25 144 TYR A N 1
ATOM 1212 C CA . TYR A 1 144 ? 16.651 6.332 -43.983 1.00 94.25 144 TYR A CA 1
ATOM 1213 C C . TYR A 1 144 ? 17.446 7.346 -43.151 1.00 94.25 144 T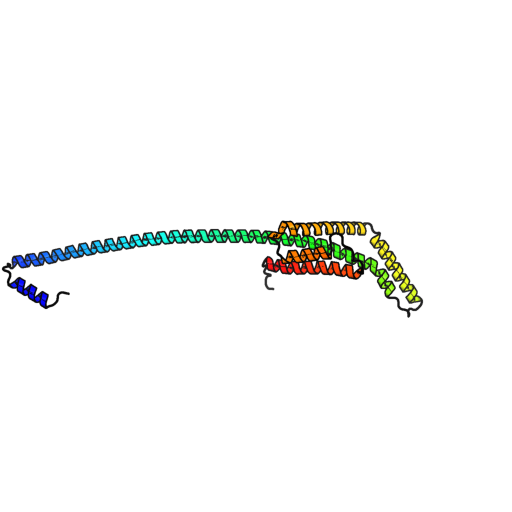YR A C 1
ATOM 1215 O O . TYR A 1 144 ? 18.108 6.968 -42.182 1.00 94.25 144 TYR A O 1
ATOM 1223 N N . LYS A 1 145 ? 17.364 8.640 -43.486 1.00 95.12 145 LYS A N 1
ATOM 1224 C CA . LYS A 1 145 ? 17.960 9.701 -42.669 1.00 95.12 145 LYS A CA 1
ATOM 1225 C C . LYS A 1 145 ? 17.267 9.818 -41.308 1.00 95.12 145 LYS A C 1
ATOM 1227 O O . LYS A 1 145 ? 17.971 9.968 -40.314 1.00 95.12 145 LYS A O 1
ATOM 1232 N N . GLU A 1 146 ? 15.940 9.723 -41.248 1.00 94.44 146 GLU A N 1
ATOM 1233 C CA . GLU A 1 146 ? 15.185 9.719 -39.985 1.00 94.44 146 GLU A CA 1
ATOM 1234 C C . GLU A 1 146 ? 15.559 8.524 -39.100 1.00 94.44 146 GLU A C 1
ATOM 1236 O O . GLU A 1 146 ? 15.809 8.705 -37.910 1.00 94.44 146 GLU A O 1
ATOM 1241 N N . ILE A 1 147 ? 15.690 7.322 -39.677 1.00 94.38 147 ILE A N 1
ATOM 1242 C CA . ILE A 1 147 ? 16.153 6.131 -38.942 1.00 94.38 147 ILE A CA 1
ATOM 1243 C C . ILE A 1 147 ? 17.548 6.364 -38.357 1.00 94.38 147 ILE A C 1
ATOM 1245 O O . ILE A 1 147 ? 17.779 6.111 -37.175 1.00 94.38 147 ILE A O 1
ATOM 1249 N N . GLN A 1 148 ? 18.480 6.878 -39.165 1.00 94.81 148 GLN A N 1
ATOM 1250 C CA . GLN A 1 148 ? 19.839 7.155 -38.703 1.00 94.81 148 GLN A CA 1
ATOM 1251 C C . GLN A 1 148 ? 19.855 8.207 -37.588 1.00 94.81 148 GLN A C 1
ATOM 1253 O O . GLN A 1 148 ? 20.583 8.052 -36.612 1.00 94.81 148 GLN A O 1
ATOM 1258 N N . GLN A 1 149 ? 19.040 9.259 -37.709 1.00 94.50 149 GLN A N 1
ATOM 1259 C CA . GLN A 1 149 ? 18.893 10.278 -36.671 1.00 94.50 149 GLN A CA 1
ATOM 1260 C C . GLN A 1 149 ? 18.325 9.694 -35.375 1.00 94.50 149 GLN A C 1
ATOM 1262 O O . GLN A 1 149 ? 18.820 10.033 -34.305 1.00 94.50 149 GLN A O 1
ATOM 1267 N N . ALA A 1 150 ? 17.340 8.796 -35.460 1.00 93.06 150 ALA A N 1
ATOM 1268 C CA . ALA A 1 150 ? 16.786 8.114 -34.296 1.00 93.06 150 ALA A CA 1
ATOM 1269 C C . ALA A 1 150 ? 17.826 7.216 -33.606 1.00 93.06 150 ALA A C 1
ATOM 1271 O O . ALA A 1 150 ? 17.916 7.229 -32.382 1.00 93.06 150 ALA A O 1
ATOM 1272 N N . HIS A 1 151 ? 18.656 6.495 -34.369 1.00 94.62 151 HIS A N 1
ATOM 1273 C CA . HIS A 1 151 ? 19.777 5.732 -33.810 1.00 94.62 151 HIS A CA 1
ATOM 1274 C C . HIS A 1 151 ? 20.816 6.630 -33.131 1.00 94.62 151 H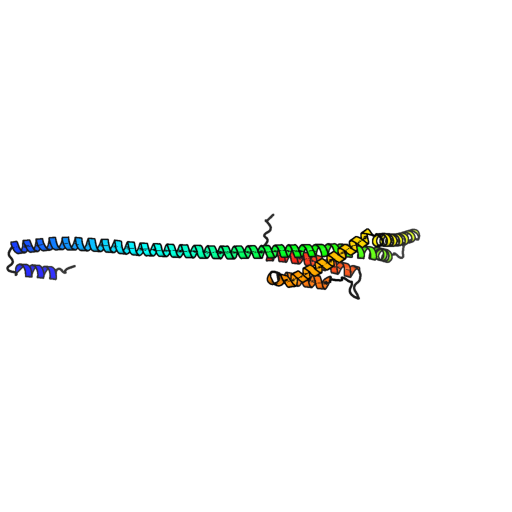IS A C 1
ATOM 1276 O O . HIS A 1 151 ? 21.232 6.342 -32.016 1.00 94.62 151 HIS A O 1
ATOM 1282 N N . THR A 1 152 ? 21.201 7.746 -33.755 1.00 94.56 152 THR A N 1
ATOM 1283 C CA . THR A 1 152 ? 22.149 8.687 -33.139 1.00 94.56 152 THR A CA 1
ATOM 1284 C C . THR A 1 152 ? 21.582 9.314 -31.865 1.00 94.56 152 THR A C 1
ATOM 1286 O O . THR A 1 152 ? 22.285 9.378 -30.863 1.00 94.56 152 THR A O 1
ATOM 1289 N N . ALA A 1 153 ? 20.309 9.717 -31.864 1.00 92.12 153 ALA A N 1
ATOM 1290 C CA . ALA A 1 153 ? 19.655 10.260 -30.674 1.00 92.12 153 ALA A CA 1
ATOM 1291 C C . ALA A 1 153 ? 19.573 9.231 -29.533 1.00 92.12 153 ALA A C 1
ATOM 1293 O O . ALA A 1 153 ? 19.744 9.591 -28.369 1.00 92.12 153 ALA A O 1
ATOM 1294 N N . LEU A 1 154 ? 19.343 7.955 -29.861 1.00 92.81 154 LEU A N 1
ATOM 1295 C CA . LEU A 1 154 ? 19.384 6.853 -28.902 1.00 92.81 154 LEU A CA 1
ATOM 1296 C C . LEU A 1 154 ? 20.778 6.703 -28.277 1.00 92.81 154 LEU A C 1
ATOM 1298 O O . LEU A 1 154 ? 20.896 6.673 -27.052 1.00 92.81 154 LEU A O 1
ATOM 1302 N N . ASP A 1 155 ? 21.818 6.643 -29.110 1.00 93.50 155 ASP A N 1
ATOM 1303 C CA . ASP A 1 155 ? 23.206 6.488 -28.663 1.00 93.50 155 ASP A CA 1
ATOM 1304 C C . ASP A 1 155 ? 23.652 7.669 -27.788 1.00 93.50 155 ASP A C 1
ATOM 1306 O O . ASP A 1 155 ? 24.293 7.472 -26.755 1.00 93.50 155 ASP A O 1
ATOM 1310 N N . GLU A 1 156 ? 23.278 8.896 -28.162 1.00 93.00 156 GLU A N 1
ATOM 1311 C CA . GLU A 1 156 ? 23.547 10.103 -27.376 1.00 93.00 156 GLU A CA 1
ATOM 1312 C C . GLU A 1 156 ? 22.821 10.074 -26.027 1.00 93.00 156 GLU A C 1
ATOM 1314 O O . GLU A 1 156 ? 23.439 10.349 -24.999 1.00 93.00 156 GLU A O 1
ATOM 1319 N N . ALA A 1 157 ? 21.536 9.705 -26.004 1.00 90.69 157 ALA A N 1
ATOM 1320 C CA . ALA A 1 157 ? 20.745 9.662 -24.777 1.00 90.69 157 ALA A CA 1
ATOM 1321 C C . ALA A 1 157 ? 21.245 8.591 -23.795 1.00 90.69 157 ALA A C 1
ATOM 1323 O O . ALA A 1 157 ? 21.393 8.868 -22.608 1.00 90.69 157 ALA A O 1
ATOM 1324 N N . ILE A 1 158 ? 21.536 7.379 -24.276 1.00 90.62 158 ILE A N 1
ATOM 1325 C CA . ILE A 1 158 ? 21.998 6.263 -23.433 1.00 90.62 158 ILE A CA 1
ATOM 1326 C C . ILE A 1 158 ? 23.472 6.422 -23.042 1.00 90.62 158 ILE A C 1
ATOM 1328 O O . ILE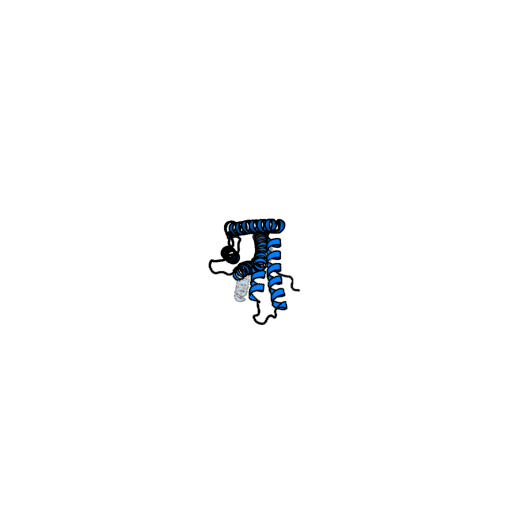 A 1 158 ? 23.888 5.992 -21.960 1.00 90.62 158 ILE A O 1
ATOM 1332 N N . GLY A 1 159 ? 24.277 7.031 -23.913 1.00 89.69 159 GLY A N 1
ATOM 1333 C CA . GLY A 1 159 ? 25.688 7.314 -23.667 1.00 89.69 159 GLY A CA 1
ATOM 1334 C C . GLY A 1 159 ? 25.928 8.473 -22.698 1.00 89.69 159 GLY A C 1
ATOM 1335 O O . GLY A 1 159 ? 27.036 8.598 -22.176 1.00 89.69 159 GLY A O 1
ATOM 1336 N N . ALA A 1 160 ? 24.919 9.309 -22.443 1.00 93.94 160 ALA A N 1
ATOM 1337 C CA . ALA A 1 160 ? 25.039 10.440 -21.538 1.00 93.94 160 ALA A CA 1
ATOM 1338 C C . ALA A 1 160 ? 25.201 9.983 -20.074 1.00 93.94 160 ALA A C 1
ATOM 1340 O O . ALA A 1 160 ? 24.448 9.154 -19.556 1.00 93.94 160 ALA A O 1
ATOM 1341 N N . GLU A 1 161 ? 26.208 10.530 -19.387 1.00 93.50 161 GLU A N 1
ATOM 1342 C CA . GLU A 1 161 ? 26.537 10.158 -18.005 1.00 93.50 161 GLU A CA 1
ATOM 1343 C C . GLU A 1 161 ? 25.376 10.448 -17.041 1.00 93.50 161 GLU A C 1
ATOM 1345 O O . GLU A 1 161 ? 25.062 9.635 -16.172 1.00 93.50 161 GLU A O 1
ATOM 1350 N N . ASP A 1 162 ? 24.691 11.577 -17.220 1.00 92.38 162 ASP A N 1
ATOM 1351 C CA . ASP A 1 162 ? 23.546 11.985 -16.406 1.00 92.38 162 ASP A CA 1
ATOM 1352 C C . ASP A 1 162 ? 22.370 11.004 -16.521 1.00 92.38 162 ASP A C 1
ATOM 1354 O O . ASP A 1 162 ? 21.728 10.682 -15.515 1.00 92.38 162 ASP A O 1
ATOM 1358 N N . PHE A 1 163 ? 22.126 10.476 -17.720 1.00 92.00 163 PHE A N 1
ATOM 1359 C CA . PHE A 1 163 ? 21.123 9.447 -17.961 1.00 92.00 163 PHE A CA 1
ATOM 1360 C C . PHE A 1 163 ? 21.454 8.153 -17.213 1.00 92.00 163 PHE A C 1
ATOM 1362 O O . PHE A 1 163 ? 20.607 7.616 -16.496 1.00 92.00 163 PHE A O 1
ATOM 1369 N N . GLN A 1 164 ? 22.698 7.679 -17.320 1.00 92.06 164 GLN A N 1
ATOM 1370 C CA . GLN A 1 164 ? 23.146 6.455 -16.651 1.00 92.06 164 GLN A CA 1
ATOM 1371 C C . GLN A 1 164 ? 23.099 6.586 -15.126 1.00 92.06 164 GLN A C 1
ATOM 1373 O O . GLN A 1 164 ? 22.609 5.685 -14.440 1.00 92.06 164 GLN A O 1
ATOM 1378 N N . VAL A 1 165 ? 23.553 7.723 -14.586 1.00 94.62 165 VAL A N 1
ATOM 1379 C CA . VAL A 1 165 ? 23.483 8.021 -13.149 1.00 94.62 165 VAL A CA 1
ATOM 1380 C C . VAL A 1 165 ? 22.032 8.007 -12.676 1.00 94.62 165 VAL A C 1
ATOM 1382 O O . VAL A 1 165 ? 21.705 7.297 -11.723 1.00 94.62 165 VAL A O 1
ATOM 1385 N N . LYS A 1 166 ? 21.138 8.720 -13.370 1.00 94.50 166 LYS A N 1
ATOM 1386 C CA . LYS A 1 166 ? 19.711 8.757 -13.031 1.00 94.50 166 LYS A CA 1
ATOM 1387 C C . LYS A 1 166 ? 19.073 7.369 -13.086 1.00 94.50 166 LYS A C 1
ATOM 1389 O O . LYS A 1 166 ? 18.291 7.030 -12.195 1.00 94.50 166 LYS A O 1
ATOM 1394 N N . ASN A 1 167 ? 19.395 6.570 -14.102 1.00 93.50 167 ASN A N 1
ATOM 1395 C CA . ASN A 1 167 ? 18.856 5.222 -14.241 1.00 93.50 167 ASN A CA 1
ATOM 1396 C C . ASN A 1 167 ? 19.283 4.325 -13.070 1.00 93.50 167 ASN A C 1
ATOM 1398 O O . ASN A 1 167 ? 18.443 3.705 -12.419 1.00 93.50 167 ASN A O 1
ATOM 1402 N N . ASN A 1 168 ? 20.573 4.342 -12.727 1.00 93.69 168 ASN A N 1
ATOM 1403 C CA . ASN A 1 168 ? 21.110 3.587 -11.594 1.00 93.69 168 ASN A CA 1
ATOM 1404 C C . ASN A 1 168 ? 20.487 4.026 -10.259 1.00 93.69 168 ASN A C 1
ATOM 1406 O O . ASN A 1 168 ? 20.122 3.185 -9.434 1.00 93.69 168 ASN A O 1
ATOM 1410 N N . GLU A 1 169 ? 20.306 5.333 -10.047 1.00 96.12 169 GLU A N 1
ATOM 1411 C CA . GLU A 1 169 ? 19.623 5.848 -8.856 1.00 96.12 169 GLU A CA 1
ATOM 1412 C C . GLU A 1 169 ? 18.176 5.358 -8.752 1.00 96.12 169 GLU A C 1
ATOM 1414 O O . GLU A 1 169 ? 17.708 5.017 -7.661 1.00 96.12 169 GLU A O 1
ATOM 1419 N N . LEU A 1 170 ? 17.436 5.361 -9.864 1.00 96.12 170 LEU A N 1
ATOM 1420 C CA . LEU A 1 170 ? 16.052 4.898 -9.887 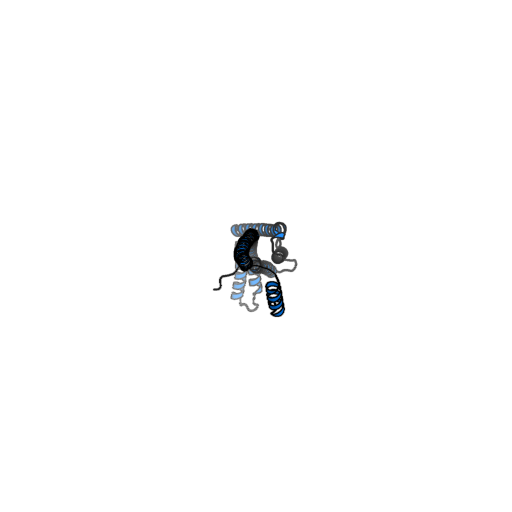1.00 96.12 170 LEU A CA 1
ATOM 1421 C C . LEU A 1 170 ? 15.969 3.386 -9.670 1.00 96.12 170 LEU A C 1
ATOM 1423 O O . LEU A 1 170 ? 15.100 2.952 -8.916 1.00 96.12 170 LEU A O 1
ATOM 1427 N N . GLN A 1 171 ? 16.895 2.604 -10.232 1.00 94.25 171 GLN A N 1
ATOM 1428 C CA . GLN A 1 171 ? 16.992 1.162 -9.984 1.00 94.25 171 GLN A CA 1
ATOM 1429 C C . GLN A 1 171 ? 17.238 0.867 -8.497 1.00 94.25 171 GLN A C 1
ATOM 1431 O O . GLN A 1 171 ? 16.581 0.013 -7.897 1.00 94.25 171 GLN A O 1
ATOM 1436 N N . GLN A 1 172 ? 18.138 1.618 -7.857 1.00 94.81 172 GLN A N 1
ATOM 1437 C CA . GLN A 1 172 ? 18.386 1.475 -6.423 1.00 94.81 172 GLN A CA 1
ATOM 1438 C C . GLN A 1 172 ? 17.150 1.858 -5.594 1.00 94.81 172 GLN A C 1
ATOM 1440 O O . GLN A 1 172 ? 16.800 1.167 -4.634 1.00 94.81 172 GLN A O 1
ATOM 1445 N N . LYS A 1 173 ? 16.454 2.941 -5.967 1.00 95.69 173 LYS A N 1
ATOM 1446 C CA . LYS A 1 173 ? 15.204 3.361 -5.311 1.00 95.69 173 LYS A CA 1
ATOM 1447 C C . LYS A 1 173 ? 14.096 2.322 -5.466 1.00 95.69 173 LYS A C 1
ATOM 1449 O O . LYS A 1 173 ? 13.379 2.097 -4.495 1.00 95.69 173 LYS A O 1
ATOM 1454 N N . LEU A 1 174 ? 13.980 1.672 -6.625 1.00 96.25 174 LEU A N 1
ATOM 1455 C CA . LEU A 1 174 ? 13.071 0.546 -6.838 1.00 96.25 174 LEU A CA 1
ATOM 1456 C C . LEU A 1 174 ? 13.391 -0.599 -5.869 1.00 96.25 174 LEU A C 1
ATOM 1458 O O . LEU A 1 174 ? 12.502 -1.045 -5.148 1.00 96.25 174 LEU A O 1
ATOM 1462 N N . SER A 1 175 ? 14.646 -1.051 -5.827 1.00 94.44 175 SER A N 1
ATOM 1463 C CA . SER A 1 175 ? 15.065 -2.172 -4.974 1.00 94.44 175 SER A CA 1
ATOM 1464 C C . SER A 1 175 ? 14.781 -1.898 -3.489 1.00 94.44 175 SER A C 1
ATOM 1466 O O . SER A 1 175 ? 14.190 -2.726 -2.786 1.00 94.44 175 SER A O 1
ATOM 1468 N N . ASN A 1 176 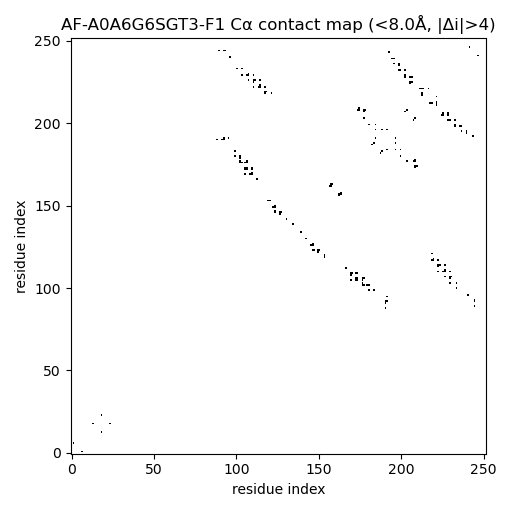? 15.099 -0.684 -3.027 1.00 95.38 176 ASN A N 1
ATOM 1469 C CA . ASN A 1 176 ? 14.790 -0.234 -1.670 1.00 95.38 176 ASN A CA 1
ATOM 1470 C C . ASN A 1 176 ? 13.276 -0.180 -1.411 1.00 95.38 176 ASN A C 1
ATOM 1472 O O . ASN A 1 176 ? 12.817 -0.605 -0.351 1.00 95.38 176 ASN A O 1
ATOM 1476 N N . ALA A 1 177 ? 12.493 0.320 -2.372 1.00 96.62 177 ALA A N 1
ATOM 1477 C CA . ALA A 1 177 ? 11.041 0.399 -2.257 1.00 96.62 177 ALA A CA 1
ATOM 1478 C C . ALA A 1 177 ? 10.399 -0.993 -2.178 1.00 96.62 177 ALA A C 1
ATOM 1480 O O . ALA A 1 177 ? 9.582 -1.229 -1.291 1.00 96.62 177 ALA A O 1
ATOM 1481 N N . MET A 1 178 ? 10.810 -1.933 -3.035 1.00 95.19 178 MET A N 1
ATOM 1482 C CA . MET A 1 178 ? 10.329 -3.319 -3.010 1.00 95.19 178 MET A CA 1
ATOM 1483 C C . MET A 1 178 ? 10.680 -4.018 -1.694 1.00 95.19 178 MET A C 1
ATOM 1485 O O . MET A 1 178 ? 9.830 -4.680 -1.100 1.00 95.19 178 MET A O 1
ATOM 1489 N N . THR A 1 179 ? 11.898 -3.806 -1.189 1.00 94.38 179 THR A N 1
ATOM 1490 C CA . THR A 1 179 ? 12.328 -4.336 0.115 1.00 94.38 179 THR A CA 1
ATOM 1491 C C . THR A 1 179 ? 11.472 -3.771 1.244 1.00 94.38 179 THR A C 1
ATOM 1493 O O . THR A 1 179 ? 10.935 -4.527 2.049 1.00 94.38 179 THR A O 1
ATOM 1496 N N . SER A 1 180 ? 11.259 -2.454 1.261 1.00 94.62 180 SER A N 1
ATOM 1497 C CA . SER A 1 180 ? 10.424 -1.798 2.270 1.00 94.62 180 SER A CA 1
ATOM 1498 C C . SER A 1 180 ? 8.967 -2.279 2.227 1.00 94.62 180 SER A C 1
ATOM 1500 O O . SER A 1 180 ? 8.360 -2.488 3.277 1.00 94.62 180 SER A O 1
ATOM 1502 N N . LEU A 1 181 ? 8.403 -2.513 1.036 1.00 95.31 181 LEU A N 1
ATOM 1503 C CA . LEU A 1 181 ? 7.059 -3.081 0.901 1.00 95.31 181 LEU A CA 1
ATOM 1504 C C . LEU A 1 181 ? 6.993 -4.524 1.419 1.00 95.31 181 LEU A C 1
ATOM 1506 O O . LEU A 1 181 ? 6.064 -4.857 2.154 1.00 95.31 181 LEU A O 1
ATOM 1510 N N . ALA A 1 182 ? 7.986 -5.360 1.111 1.00 92.81 182 ALA A N 1
ATOM 1511 C CA . ALA A 1 182 ? 8.065 -6.719 1.644 1.00 92.81 182 ALA A CA 1
ATOM 1512 C C . ALA A 1 182 ? 8.209 -6.734 3.179 1.00 92.81 182 ALA A C 1
ATOM 1514 O O . ALA A 1 182 ? 7.559 -7.523 3.865 1.00 92.81 182 ALA A O 1
ATOM 1515 N N . GLU A 1 183 ? 8.995 -5.818 3.747 1.00 92.31 183 GLU A N 1
ATOM 1516 C CA . GLU A 1 183 ? 9.097 -5.647 5.199 1.00 92.31 183 GLU A CA 1
ATOM 1517 C C . GLU A 1 183 ? 7.769 -5.218 5.826 1.00 92.31 183 GLU A C 1
ATOM 1519 O O . GLU A 1 183 ? 7.417 -5.703 6.904 1.00 92.31 183 GLU A O 1
ATOM 1524 N N . VAL A 1 184 ? 7.006 -4.336 5.173 1.00 93.06 184 VAL A N 1
ATOM 1525 C CA . VAL A 1 184 ? 5.665 -3.936 5.627 1.00 93.06 184 VAL A CA 1
ATOM 1526 C C . VAL A 1 184 ? 4.721 -5.139 5.675 1.00 93.06 184 VAL A C 1
ATOM 1528 O O . VAL A 1 184 ? 4.034 -5.314 6.685 1.00 93.06 184 VAL A O 1
ATOM 1531 N N . LEU A 1 185 ? 4.735 -5.993 4.645 1.00 91.06 185 LEU A N 1
ATOM 1532 C CA . LEU A 1 185 ? 3.921 -7.214 4.598 1.00 91.06 185 LEU A CA 1
ATOM 1533 C C . LEU A 1 185 ? 4.182 -8.135 5.796 1.00 91.06 185 LEU A C 1
ATOM 1535 O O . LEU A 1 185 ? 3.250 -8.728 6.330 1.00 91.06 185 LEU A O 1
ATOM 1539 N N . ILE A 1 186 ? 5.430 -8.215 6.262 1.00 88.50 186 ILE A N 1
ATOM 1540 C CA . ILE A 1 186 ? 5.821 -9.086 7.378 1.00 88.50 186 ILE A CA 1
ATOM 1541 C C . ILE A 1 186 ? 5.591 -8.398 8.729 1.00 88.50 186 ILE A C 1
ATOM 1543 O O . ILE A 1 186 ? 4.950 -8.936 9.629 1.00 88.50 186 ILE A O 1
ATOM 1547 N N . THR A 1 187 ? 6.137 -7.195 8.899 1.00 88.31 187 THR A N 1
ATOM 1548 C CA . THR A 1 187 ? 6.247 -6.535 10.211 1.00 88.31 187 THR A CA 1
ATOM 1549 C C . THR A 1 187 ? 4.973 -5.812 10.633 1.00 88.31 187 THR A C 1
ATOM 1551 O O . THR A 1 187 ? 4.782 -5.535 11.821 1.00 88.31 187 THR A O 1
ATOM 1554 N N . ARG A 1 188 ? 4.090 -5.488 9.680 1.00 88.50 188 ARG A N 1
ATOM 1555 C CA . ARG A 1 188 ? 2.857 -4.724 9.919 1.00 88.50 188 ARG A CA 1
ATOM 1556 C C . ARG A 1 188 ? 1.587 -5.507 9.593 1.00 88.50 188 ARG A C 1
ATOM 1558 O O . ARG A 1 188 ? 0.511 -4.920 9.663 1.00 88.50 188 ARG A O 1
ATOM 1565 N N . ALA A 1 189 ? 1.690 -6.816 9.353 1.00 83.75 189 ALA A N 1
ATOM 1566 C CA . ALA A 1 189 ? 0.578 -7.697 8.984 1.00 83.75 189 ALA A CA 1
ATOM 1567 C C . ALA A 1 189 ? -0.667 -7.563 9.884 1.00 83.75 189 ALA A C 1
ATOM 1569 O O . ALA A 1 189 ? -1.785 -7.601 9.395 1.00 83.75 189 ALA A O 1
ATOM 1570 N N . ILE A 1 190 ? -0.484 -7.355 11.195 1.00 84.56 190 ILE A N 1
ATOM 1571 C CA . ILE A 1 190 ? -1.592 -7.241 12.166 1.00 84.56 190 ILE A CA 1
ATOM 1572 C C . ILE A 1 190 ? -2.439 -5.975 11.939 1.00 84.56 190 ILE A C 1
ATOM 1574 O O . ILE A 1 190 ? -3.630 -5.961 12.241 1.00 84.56 190 ILE A O 1
ATOM 1578 N N . LEU A 1 191 ? -1.821 -4.891 11.461 1.00 88.06 191 LEU A N 1
ATOM 1579 C CA . LEU A 1 191 ? -2.497 -3.612 11.212 1.00 88.06 191 LEU A CA 1
ATOM 1580 C C . LEU A 1 191 ? -2.895 -3.439 9.745 1.00 88.06 191 LEU A C 1
ATOM 1582 O O . LEU A 1 191 ? -3.772 -2.626 9.447 1.00 88.06 191 LEU A O 1
ATOM 1586 N N . LEU A 1 192 ? -2.222 -4.159 8.850 1.00 89.25 192 LEU A N 1
ATOM 1587 C CA . LEU A 1 192 ? -2.417 -4.075 7.416 1.00 89.25 192 LEU A CA 1
ATOM 1588 C C . LEU A 1 192 ? -3.752 -4.712 7.023 1.00 89.25 192 LEU A C 1
ATOM 1590 O O . LEU A 1 192 ? -4.114 -5.788 7.490 1.00 89.25 192 LEU A O 1
ATOM 1594 N N . ASN A 1 193 ? -4.492 -4.035 6.153 1.00 92.25 193 ASN A N 1
ATOM 1595 C CA . ASN A 1 193 ? -5.720 -4.582 5.597 1.00 92.25 193 ASN A CA 1
ATOM 1596 C C . ASN A 1 193 ? -5.394 -5.748 4.640 1.00 92.25 193 ASN A C 1
ATOM 1598 O O . ASN A 1 193 ? -4.510 -5.620 3.795 1.00 92.25 193 ASN A O 1
ATOM 1602 N N . GLU A 1 194 ? -6.128 -6.858 4.740 1.00 89.94 194 GLU A N 1
ATOM 1603 C CA . GLU A 1 194 ? -5.897 -8.074 3.942 1.00 89.94 194 GLU A CA 1
ATOM 1604 C C . GLU A 1 194 ? -5.904 -7.812 2.428 1.00 89.94 194 GLU A C 1
ATOM 1606 O O . GLU A 1 194 ? -5.088 -8.368 1.694 1.00 89.94 194 GLU A O 1
ATOM 1611 N N . ASN A 1 195 ? -6.757 -6.902 1.947 1.00 92.69 195 ASN A N 1
ATOM 1612 C CA . ASN A 1 195 ? -6.786 -6.546 0.528 1.00 92.69 195 ASN A CA 1
ATOM 1613 C C . ASN A 1 195 ? -5.499 -5.835 0.099 1.00 92.69 195 ASN A C 1
ATOM 1615 O O . ASN A 1 195 ? -5.032 -6.026 -1.019 1.00 92.69 195 ASN A O 1
ATOM 1619 N N . ILE A 1 196 ? -4.903 -5.030 0.984 1.00 93.56 196 ILE A N 1
ATOM 1620 C CA . ILE A 1 196 ? -3.633 -4.350 0.706 1.00 93.56 196 ILE A CA 1
ATOM 1621 C C . ILE A 1 196 ? -2.510 -5.370 0.592 1.00 93.56 196 ILE A C 1
ATOM 1623 O O . ILE A 1 196 ? -1.695 -5.247 -0.317 1.00 93.56 196 ILE A O 1
ATOM 1627 N N . THR A 1 197 ? -2.498 -6.387 1.456 1.00 93.38 197 THR A N 1
ATOM 1628 C CA . THR A 1 197 ? -1.556 -7.509 1.361 1.00 93.38 197 THR A CA 1
ATOM 1629 C C . THR A 1 197 ? -1.597 -8.131 -0.032 1.00 93.38 197 THR A C 1
ATOM 1631 O O . THR A 1 197 ? -0.577 -8.155 -0.715 1.00 93.38 197 THR A O 1
ATOM 1634 N N . VAL A 1 198 ? -2.787 -8.515 -0.507 1.00 94.19 198 VAL A N 1
ATOM 1635 C CA . VAL A 1 198 ? -2.959 -9.132 -1.834 1.00 94.19 198 VAL A CA 1
ATOM 1636 C C . VAL A 1 198 ? -2.515 -8.194 -2.963 1.00 94.19 198 VAL A C 1
ATOM 1638 O O . VAL A 1 198 ? -1.853 -8.628 -3.908 1.00 94.19 198 VAL A O 1
ATOM 1641 N N . ILE A 1 199 ? -2.849 -6.900 -2.881 1.00 95.38 199 ILE A N 1
ATOM 1642 C CA . ILE A 1 199 ? -2.449 -5.916 -3.901 1.00 95.38 199 ILE A CA 1
ATOM 1643 C C . ILE A 1 199 ? -0.922 -5.775 -3.953 1.00 95.38 199 ILE A C 1
ATOM 1645 O O . ILE A 1 199 ? -0.348 -5.759 -5.042 1.00 95.38 199 ILE A O 1
ATOM 1649 N N . LEU A 1 200 ? -0.261 -5.682 -2.797 1.00 95.19 200 LEU A N 1
ATOM 1650 C CA . LEU A 1 200 ? 1.194 -5.553 -2.715 1.00 95.19 200 LEU A CA 1
ATOM 1651 C C . LEU A 1 200 ? 1.909 -6.826 -3.180 1.00 95.19 200 LEU A C 1
ATOM 1653 O O . LEU A 1 200 ? 2.873 -6.727 -3.932 1.00 95.19 200 LEU A O 1
ATOM 1657 N N . GLU A 1 201 ? 1.425 -8.010 -2.806 1.00 93.62 201 GLU A N 1
ATOM 1658 C CA . GLU A 1 201 ? 1.960 -9.287 -3.296 1.00 93.62 201 GLU A CA 1
ATOM 1659 C C . GLU A 1 201 ? 1.830 -9.405 -4.818 1.00 93.62 201 GLU A C 1
ATOM 1661 O O . GLU A 1 201 ? 2.781 -9.792 -5.497 1.00 93.62 201 GLU A O 1
ATOM 1666 N N . THR A 1 202 ? 0.686 -8.992 -5.372 1.00 94.44 202 THR A N 1
ATOM 1667 C CA . THR A 1 202 ? 0.464 -8.966 -6.824 1.00 94.44 202 THR A CA 1
ATOM 1668 C C . THR A 1 202 ? 1.423 -7.996 -7.513 1.00 94.44 202 THR A C 1
ATOM 1670 O O . THR A 1 202 ? 1.998 -8.331 -8.549 1.00 94.44 202 THR A O 1
ATOM 1673 N N . LEU A 1 203 ? 1.639 -6.807 -6.938 1.00 95.38 203 LEU A N 1
ATOM 1674 C CA . LEU A 1 203 ? 2.591 -5.821 -7.456 1.00 95.38 203 LEU A CA 1
ATOM 1675 C C . LEU A 1 203 ? 4.025 -6.364 -7.443 1.00 95.38 203 LEU A C 1
ATOM 1677 O O . LEU A 1 203 ? 4.717 -6.265 -8.456 1.00 95.38 203 LEU A O 1
ATOM 1681 N N . ILE A 1 204 ? 4.453 -6.957 -6.325 1.00 92.62 204 ILE A N 1
ATOM 1682 C CA . ILE A 1 204 ? 5.791 -7.541 -6.167 1.00 92.62 204 ILE A CA 1
ATOM 1683 C C . ILE A 1 204 ? 5.977 -8.708 -7.138 1.00 92.62 204 ILE A C 1
ATOM 1685 O O . ILE A 1 204 ? 7.015 -8.790 -7.783 1.00 92.62 204 ILE A O 1
ATOM 1689 N N . SER A 1 205 ? 4.976 -9.575 -7.303 1.00 90.50 205 SER A N 1
ATOM 1690 C CA . SER A 1 205 ? 5.028 -10.665 -8.283 1.00 90.50 205 SER A CA 1
ATOM 1691 C C . SER A 1 205 ? 5.052 -10.160 -9.724 1.00 90.50 205 SER A C 1
ATOM 1693 O O . SER A 1 205 ? 5.604 -10.836 -10.588 1.00 90.50 205 SER A O 1
ATOM 1695 N N . SER A 1 206 ? 4.412 -9.023 -9.998 1.00 90.06 206 SER A N 1
ATOM 1696 C CA . SER A 1 206 ? 4.357 -8.461 -11.344 1.00 90.06 206 SER A CA 1
ATOM 1697 C C . SER A 1 206 ? 5.672 -7.777 -11.689 1.00 90.06 206 SER A C 1
ATOM 1699 O O . SER A 1 206 ? 6.255 -8.090 -12.708 1.00 90.06 206 SER A O 1
ATOM 1701 N N . ILE A 1 207 ? 6.176 -6.859 -10.868 1.00 92.00 207 ILE A N 1
ATOM 1702 C CA . ILE A 1 207 ? 7.376 -6.083 -11.219 1.00 92.00 207 ILE A CA 1
ATOM 1703 C C . ILE A 1 207 ? 8.658 -6.808 -10.791 1.00 92.00 207 ILE A C 1
ATOM 1705 O O . ILE A 1 207 ? 9.611 -6.873 -11.560 1.00 92.00 207 ILE A O 1
ATOM 1709 N N . GLY A 1 208 ? 8.671 -7.392 -9.593 1.00 85.75 208 GLY A N 1
ATOM 1710 C CA . GLY A 1 208 ? 9.845 -8.042 -9.015 1.00 85.75 208 GLY A CA 1
ATOM 1711 C C . GLY A 1 208 ? 10.861 -7.071 -8.407 1.00 85.75 208 GLY A C 1
ATOM 1712 O O . GLY A 1 208 ? 10.717 -5.850 -8.452 1.00 85.75 208 GLY A O 1
ATOM 1713 N N . PHE A 1 209 ? 11.903 -7.649 -7.807 1.00 82.56 209 PHE A N 1
ATOM 1714 C CA . PHE A 1 209 ? 13.062 -6.921 -7.267 1.00 82.56 209 PHE A CA 1
ATOM 1715 C C . PHE A 1 209 ? 14.131 -6.651 -8.329 1.00 82.56 209 PHE A C 1
ATOM 1717 O O . PHE A 1 209 ? 14.917 -5.718 -8.182 1.00 82.56 209 PHE A O 1
ATOM 1724 N N . ASP A 1 210 ? 14.141 -7.480 -9.371 1.00 84.75 210 ASP A N 1
ATOM 1725 C CA . ASP A 1 210 ? 15.004 -7.373 -10.541 1.00 84.75 210 ASP A CA 1
ATOM 1726 C C . ASP A 1 210 ? 14.125 -7.512 -11.793 1.00 84.75 210 ASP A C 1
ATOM 1728 O O . ASP A 1 210 ? 13.915 -8.622 -12.298 1.00 84.75 210 ASP A O 1
ATOM 1732 N N . PRO A 1 211 ? 13.463 -6.416 -12.203 1.00 87.81 211 PRO A N 1
ATOM 1733 C CA . PRO A 1 211 ? 12.486 -6.459 -13.275 1.00 87.81 211 PRO A CA 1
ATOM 1734 C C . PRO A 1 211 ? 13.145 -6.815 -14.599 1.00 87.81 211 PRO A C 1
ATOM 1736 O O . PRO A 1 211 ? 14.152 -6.234 -14.994 1.00 87.81 211 PRO A O 1
ATOM 1739 N N . SER A 1 212 ? 12.546 -7.768 -15.299 1.00 86.81 212 SER A N 1
ATOM 1740 C CA . SER A 1 212 ? 12.954 -8.144 -16.645 1.00 86.81 212 SER A CA 1
ATOM 1741 C C . SER A 1 212 ? 11.742 -8.590 -17.465 1.00 86.81 212 SER A C 1
ATOM 1743 O O . SER A 1 212 ? 10.734 -9.034 -16.890 1.00 86.81 212 SER A O 1
ATOM 1745 N N . PRO A 1 213 ? 11.813 -8.470 -18.804 1.00 86.75 213 PRO A N 1
ATOM 1746 C CA . PRO A 1 213 ? 10.828 -9.070 -19.689 1.00 86.75 213 PRO A CA 1
ATOM 1747 C C . PRO A 1 213 ? 10.775 -10.585 -19.49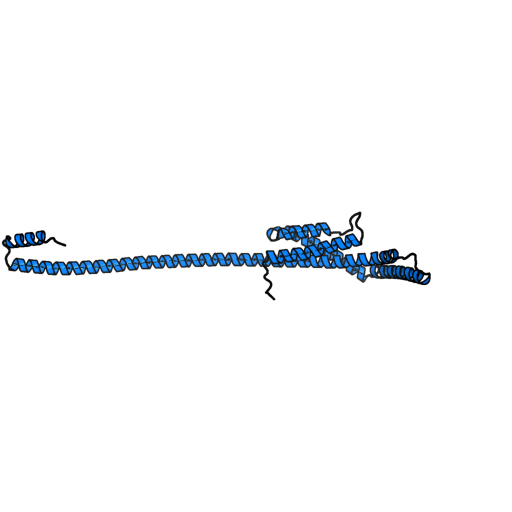3 1.00 86.75 213 PRO A C 1
ATOM 1749 O O . PRO A 1 213 ? 11.799 -11.240 -19.273 1.00 86.75 213 PRO A O 1
ATOM 1752 N N . THR A 1 214 ? 9.586 -11.171 -19.607 1.00 86.75 214 THR A N 1
ATOM 1753 C CA . THR A 1 214 ? 9.481 -12.636 -19.662 1.00 86.75 214 THR A CA 1
ATOM 1754 C C . THR A 1 214 ? 10.016 -13.180 -20.993 1.00 86.75 214 THR A C 1
ATOM 1756 O O . THR A 1 214 ? 10.175 -12.444 -21.963 1.00 86.75 214 THR A O 1
ATOM 1759 N N . ALA A 1 215 ? 10.276 -14.491 -21.073 1.00 85.19 215 ALA A N 1
ATOM 1760 C CA . ALA A 1 215 ? 10.933 -15.119 -22.228 1.00 85.19 215 ALA A CA 1
ATOM 1761 C C . ALA A 1 215 ? 10.255 -14.873 -23.594 1.00 85.19 215 ALA A C 1
ATOM 1763 O O . ALA A 1 215 ? 10.905 -15.026 -24.626 1.00 85.19 215 ALA A O 1
ATOM 1764 N N . TYR A 1 216 ? 8.966 -14.525 -23.604 1.00 86.56 216 TYR A N 1
ATOM 1765 C CA . TYR A 1 216 ? 8.180 -14.285 -24.818 1.00 86.56 216 TYR A CA 1
ATOM 1766 C C . TYR A 1 216 ? 7.582 -12.876 -24.883 1.00 86.56 216 TYR A C 1
ATOM 1768 O O . TYR A 1 216 ? 6.781 -12.611 -25.772 1.00 86.56 216 TYR A O 1
ATOM 1776 N N . GLU A 1 217 ? 7.934 -12.003 -23.943 1.00 88.56 217 GLU A N 1
ATOM 1777 C CA . GLU A 1 217 ? 7.355 -10.668 -23.829 1.00 88.56 217 GLU A CA 1
ATOM 1778 C C . GLU A 1 217 ? 8.142 -9.670 -24.675 1.00 88.56 217 GLU A C 1
ATOM 1780 O O . GLU A 1 217 ? 9.368 -9.568 -24.562 1.00 88.56 217 GLU A O 1
ATOM 1785 N N . GLN A 1 218 ? 7.433 -8.938 -25.532 1.00 89.31 218 GLN A N 1
ATOM 1786 C CA . GLN A 1 218 ? 8.033 -7.849 -26.296 1.00 89.31 218 GLN A CA 1
ATOM 1787 C C . GLN A 1 218 ? 8.326 -6.640 -25.388 1.00 89.31 218 GLN A C 1
ATOM 1789 O O . GLN A 1 218 ? 7.705 -6.489 -24.335 1.00 89.31 218 GLN A O 1
ATOM 1794 N N . PRO A 1 219 ? 9.277 -5.757 -25.749 1.00 89.00 219 PRO A N 1
ATOM 1795 C CA . PRO A 1 219 ? 9.634 -4.618 -24.901 1.00 89.00 219 PRO A CA 1
ATOM 1796 C C . PRO A 1 219 ? 8.453 -3.696 -24.556 1.00 89.00 219 PRO A C 1
ATOM 1798 O O . PRO A 1 219 ? 8.354 -3.220 -23.428 1.00 89.00 219 PRO A O 1
ATOM 1801 N N . ASP A 1 220 ? 7.540 -3.465 -25.497 1.00 87.69 220 ASP A N 1
ATOM 1802 C CA . ASP A 1 220 ? 6.320 -2.678 -25.298 1.00 87.69 220 ASP A CA 1
ATOM 1803 C C . ASP A 1 220 ? 5.312 -3.386 -24.380 1.00 87.69 220 ASP A C 1
ATOM 1805 O O . ASP A 1 220 ? 4.768 -2.758 -23.470 1.00 87.69 220 ASP A O 1
ATOM 1809 N N . GLU A 1 221 ? 5.121 -4.696 -24.553 1.00 92.25 221 GLU A N 1
ATOM 1810 C CA . GLU A 1 221 ? 4.310 -5.528 -23.655 1.00 92.25 221 GLU A CA 1
ATOM 1811 C C . GLU A 1 221 ? 4.849 -5.489 -22.216 1.00 92.25 221 GLU A C 1
ATOM 1813 O O . GLU A 1 221 ? 4.081 -5.279 -21.273 1.00 92.25 221 GLU A O 1
ATOM 1818 N N . TYR A 1 222 ? 6.172 -5.594 -22.052 1.00 93.69 222 TYR A N 1
ATOM 1819 C CA . TYR A 1 222 ? 6.853 -5.453 -20.765 1.00 93.69 222 TYR A CA 1
ATOM 1820 C C . TYR A 1 222 ? 6.592 -4.086 -20.132 1.00 93.69 222 TYR A C 1
ATOM 1822 O O . TYR A 1 222 ? 6.169 -4.013 -18.972 1.00 93.69 222 TYR A O 1
ATOM 1830 N N . GLY A 1 223 ? 6.786 -3.012 -20.902 1.00 93.06 223 GLY A N 1
ATOM 1831 C CA . GLY A 1 223 ? 6.535 -1.643 -20.460 1.0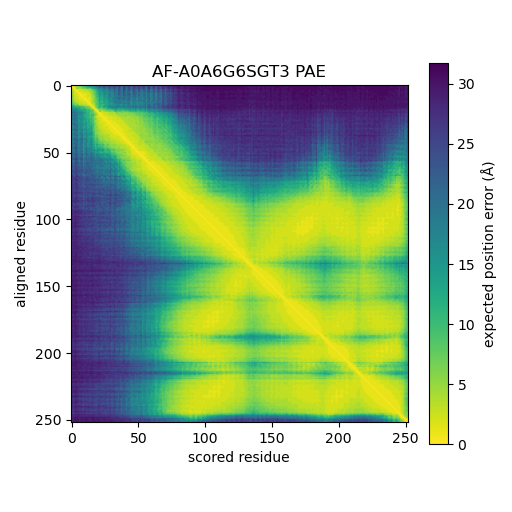0 93.06 223 GLY A CA 1
ATOM 1832 C C . GLY A 1 223 ? 5.093 -1.435 -19.993 1.00 93.06 223 GLY A C 1
ATOM 1833 O O . GLY A 1 223 ? 4.853 -0.875 -18.919 1.00 93.06 223 GLY A O 1
ATOM 1834 N N . GLU A 1 224 ? 4.118 -1.934 -20.752 1.00 93.44 224 GLU A N 1
ATOM 1835 C CA . GLU A 1 224 ? 2.704 -1.841 -20.386 1.00 93.44 224 GLU A CA 1
ATOM 1836 C C . GLU A 1 224 ? 2.350 -2.714 -19.174 1.00 93.44 224 GLU A C 1
ATOM 1838 O O . GLU A 1 224 ? 1.572 -2.282 -18.318 1.00 93.44 224 GLU A O 1
ATOM 1843 N N . ARG A 1 225 ? 2.967 -3.892 -19.011 1.00 94.12 225 ARG A N 1
ATOM 1844 C CA . ARG A 1 225 ? 2.768 -4.744 -17.830 1.00 94.12 225 ARG A CA 1
ATOM 1845 C C . ARG A 1 225 ? 3.193 -4.039 -16.544 1.00 94.12 225 ARG A C 1
ATOM 1847 O O . ARG A 1 225 ? 2.398 -3.967 -15.603 1.00 94.12 225 ARG A O 1
ATOM 1854 N N . ILE A 1 226 ? 4.414 -3.501 -16.484 1.00 95.56 226 ILE A N 1
ATOM 1855 C CA . ILE A 1 226 ? 4.920 -2.842 -15.265 1.00 95.56 226 ILE A CA 1
ATOM 1856 C C . ILE A 1 226 ? 4.141 -1.555 -14.947 1.00 95.56 226 ILE A C 1
ATOM 1858 O O . ILE A 1 226 ? 3.826 -1.284 -13.784 1.00 95.56 226 ILE A O 1
ATOM 1862 N N . LYS A 1 227 ? 3.743 -0.805 -15.980 1.00 95.50 227 LYS A N 1
ATOM 1863 C CA . LYS A 1 227 ? 2.939 0.423 -15.886 1.00 95.50 227 LYS A CA 1
ATOM 1864 C C . LYS A 1 227 ? 1.518 0.148 -15.419 1.00 95.50 227 LYS A C 1
ATOM 1866 O O . LYS A 1 227 ? 1.019 0.824 -14.516 1.00 95.50 227 LYS A O 1
ATOM 1871 N N . SER A 1 228 ? 0.876 -0.868 -15.982 1.00 95.88 228 SER A N 1
ATOM 1872 C CA . SER A 1 228 ? -0.446 -1.318 -15.555 1.00 95.88 228 SER A CA 1
ATOM 1873 C C . SER A 1 228 ? -0.420 -1.812 -14.108 1.00 95.88 228 SER A C 1
ATOM 1875 O O . SER A 1 228 ? -1.276 -1.413 -13.312 1.00 95.88 228 SER A O 1
ATOM 1877 N N . ALA A 1 229 ? 0.599 -2.593 -13.727 1.00 96.00 229 ALA A N 1
ATOM 1878 C CA . ALA A 1 229 ? 0.751 -3.109 -12.370 1.00 96.00 229 ALA A CA 1
ATOM 1879 C C . ALA A 1 229 ? 0.836 -1.982 -11.327 1.00 96.00 229 ALA A C 1
ATOM 1881 O O . ALA A 1 229 ? 0.062 -1.979 -10.366 1.00 96.00 229 ALA A O 1
ATOM 1882 N N . ILE A 1 230 ? 1.711 -0.985 -11.528 1.00 97.44 230 ILE A N 1
ATOM 1883 C CA . ILE A 1 230 ? 1.866 0.108 -10.556 1.00 97.44 230 ILE A CA 1
ATOM 1884 C C . ILE A 1 230 ? 0.642 1.030 -10.502 1.00 97.44 230 ILE A C 1
ATOM 1886 O O . ILE A 1 230 ? 0.212 1.415 -9.413 1.00 97.44 230 ILE A O 1
ATOM 1890 N N . ASN A 1 231 ? 0.033 1.351 -11.647 1.00 96.88 231 ASN A N 1
ATOM 1891 C CA . ASN A 1 231 ? -1.153 2.210 -11.691 1.00 96.88 231 ASN A CA 1
ATOM 1892 C C . ASN A 1 231 ? -2.361 1.534 -11.032 1.00 96.88 231 ASN A C 1
ATOM 1894 O O . ASN A 1 231 ? -3.085 2.166 -10.259 1.00 96.88 231 ASN A O 1
ATOM 1898 N N . THR A 1 232 ? -2.544 0.237 -11.287 1.00 96.44 232 THR A N 1
ATOM 1899 C CA . THR A 1 232 ? -3.599 -0.565 -10.658 1.00 96.44 232 THR A CA 1
ATOM 1900 C C . THR A 1 232 ? -3.381 -0.663 -9.151 1.00 96.44 232 THR A C 1
ATOM 1902 O O . THR A 1 232 ? -4.321 -0.449 -8.383 1.00 96.44 232 THR A O 1
ATOM 1905 N N . ALA A 1 233 ? -2.146 -0.915 -8.704 1.00 97.00 233 ALA A N 1
ATOM 1906 C CA . ALA A 1 233 ? -1.820 -0.968 -7.282 1.00 97.00 233 ALA A CA 1
ATOM 1907 C C . ALA A 1 233 ? -2.098 0.369 -6.579 1.00 97.00 233 ALA A C 1
ATOM 1909 O O . ALA A 1 233 ? -2.782 0.385 -5.557 1.00 97.00 233 ALA A O 1
ATOM 1910 N N . LEU A 1 234 ? -1.648 1.491 -7.153 1.00 97.12 234 LEU A N 1
ATOM 1911 C CA . LEU A 1 234 ? -1.910 2.837 -6.628 1.00 97.12 234 LEU A CA 1
ATOM 1912 C C . LEU A 1 234 ? -3.411 3.106 -6.469 1.00 97.12 234 LEU A C 1
ATOM 1914 O O . LEU A 1 234 ? -3.856 3.541 -5.406 1.00 97.12 234 LEU A O 1
ATOM 1918 N N . GLN A 1 235 ? -4.201 2.819 -7.505 1.00 96.25 235 GLN A N 1
ATOM 1919 C CA . GLN A 1 235 ? -5.638 3.078 -7.486 1.00 96.25 235 GLN A CA 1
ATOM 1920 C C . GLN A 1 235 ? -6.372 2.182 -6.478 1.00 96.25 235 GLN A C 1
ATOM 1922 O O . GLN A 1 235 ? -7.219 2.657 -5.717 1.00 96.25 235 GLN A O 1
ATOM 1927 N N . ASN A 1 236 ? -6.033 0.894 -6.425 1.00 96.00 236 ASN A N 1
ATOM 1928 C CA . ASN A 1 236 ? -6.686 -0.049 -5.520 1.00 96.00 236 ASN A CA 1
ATOM 1929 C C . ASN A 1 236 ? -6.317 0.211 -4.055 1.00 96.00 236 ASN A C 1
ATOM 1931 O O . ASN A 1 236 ? -7.190 0.151 -3.182 1.00 96.00 236 ASN A O 1
ATOM 1935 N N . ILE A 1 237 ? -5.060 0.570 -3.778 1.00 95.25 237 ILE A N 1
ATOM 1936 C CA . ILE A 1 237 ? -4.612 0.957 -2.434 1.00 95.25 237 ILE A CA 1
ATOM 1937 C C . ILE A 1 237 ? -5.299 2.251 -1.995 1.00 95.25 237 ILE A C 1
ATOM 1939 O O . ILE A 1 237 ? -5.714 2.346 -0.844 1.00 95.25 237 ILE A O 1
ATOM 1943 N N . LYS A 1 238 ? -5.532 3.209 -2.902 1.00 93.81 238 LYS A N 1
ATOM 1944 C CA . LYS A 1 238 ? -6.318 4.424 -2.614 1.00 93.81 238 LYS A CA 1
ATOM 1945 C C . LYS A 1 238 ? -7.719 4.121 -2.148 1.00 93.81 238 LYS A C 1
ATOM 1947 O O . LYS A 1 238 ? -8.124 4.584 -1.083 1.00 93.81 238 LYS A O 1
ATOM 1952 N N . ASN A 1 239 ? -8.437 3.332 -2.930 1.00 93.25 239 ASN A N 1
ATOM 1953 C CA . ASN A 1 239 ? -9.821 3.003 -2.628 1.00 93.25 239 ASN A CA 1
ATOM 1954 C C . ASN A 1 239 ? -9.919 2.214 -1.316 1.00 93.25 239 ASN A C 1
ATOM 1956 O O . ASN A 1 239 ? -10.768 2.507 -0.473 1.00 93.25 239 ASN A O 1
ATOM 1960 N N . THR A 1 240 ? -8.996 1.273 -1.108 1.00 93.81 240 THR A N 1
ATOM 1961 C CA . THR A 1 240 ? -8.941 0.469 0.115 1.00 93.81 240 THR A CA 1
ATOM 1962 C C . THR A 1 240 ? -8.593 1.321 1.336 1.00 93.81 240 THR A C 1
ATOM 1964 O O . THR A 1 240 ? -9.266 1.204 2.354 1.00 93.81 240 THR A O 1
ATOM 1967 N N . ALA A 1 241 ? -7.617 2.229 1.237 1.00 93.50 241 ALA A N 1
ATOM 1968 C CA . ALA A 1 241 ? -7.223 3.111 2.336 1.00 93.50 241 ALA A CA 1
ATOM 1969 C C . ALA A 1 241 ? -8.343 4.087 2.731 1.00 93.50 241 ALA A C 1
ATOM 1971 O O . ALA A 1 241 ? -8.607 4.253 3.919 1.00 93.50 241 ALA A O 1
ATOM 1972 N N . ILE A 1 242 ? -9.044 4.689 1.760 1.00 92.25 242 ILE A N 1
ATOM 1973 C CA . ILE A 1 242 ? -10.196 5.571 2.029 1.00 92.25 242 ILE A CA 1
ATOM 1974 C C . ILE A 1 242 ? -11.278 4.815 2.808 1.00 92.25 242 ILE A C 1
ATOM 1976 O O . ILE A 1 242 ? -11.800 5.333 3.798 1.00 92.25 242 ILE A O 1
ATOM 1980 N N . SER A 1 243 ? -11.581 3.582 2.388 1.00 91.69 243 SER A N 1
ATOM 1981 C CA . SER A 1 243 ? -12.568 2.732 3.054 1.00 91.69 243 SER A CA 1
ATOM 1982 C C . SER A 1 243 ? -12.113 2.291 4.450 1.00 91.69 243 SER A C 1
ATOM 1984 O O . SER A 1 243 ? -12.883 2.395 5.402 1.00 91.69 243 SER A O 1
ATOM 1986 N N . ASP A 1 244 ? -10.877 1.805 4.592 1.00 92.06 244 ASP A N 1
ATOM 1987 C CA . ASP A 1 244 ? -10.337 1.269 5.850 1.00 92.06 244 ASP A CA 1
ATOM 1988 C C . ASP A 1 244 ? -10.163 2.358 6.921 1.00 92.06 244 ASP A C 1
ATOM 1990 O O . ASP A 1 244 ? -10.417 2.124 8.102 1.00 92.06 244 ASP A O 1
ATOM 1994 N N . LEU A 1 245 ? -9.785 3.571 6.509 1.00 92.12 245 LEU A N 1
ATOM 1995 C CA . LEU A 1 245 ? -9.654 4.732 7.390 1.00 92.12 245 LEU A CA 1
ATOM 1996 C C . LEU A 1 245 ? -10.962 5.515 7.567 1.00 92.12 245 LEU A C 1
ATOM 1998 O O . LEU A 1 245 ? -10.987 6.466 8.348 1.00 92.12 245 LEU A O 1
ATOM 2002 N N . GLN A 1 246 ? -12.032 5.145 6.855 1.00 90.25 246 GLN A N 1
ATOM 2003 C CA . GLN A 1 246 ? -13.325 5.841 6.871 1.00 90.25 246 GLN A CA 1
ATOM 2004 C C . GLN A 1 246 ? -13.196 7.351 6.599 1.00 90.25 246 GLN A C 1
ATOM 2006 O O . GLN A 1 246 ? -13.869 8.177 7.224 1.00 90.25 246 GLN A O 1
ATOM 2011 N N . ILE A 1 247 ? -12.311 7.725 5.671 1.00 84.88 247 ILE A N 1
ATOM 2012 C CA . ILE A 1 247 ? -12.088 9.128 5.316 1.00 84.88 247 ILE A CA 1
ATOM 2013 C C . ILE A 1 247 ? -13.342 9.652 4.616 1.00 84.88 247 ILE A C 1
ATOM 2015 O O . ILE A 1 247 ? -13.719 9.179 3.545 1.00 84.88 247 ILE A O 1
ATOM 2019 N N . LYS A 1 248 ? -13.987 10.654 5.216 1.00 81.00 248 LYS A N 1
ATOM 2020 C CA . LYS A 1 248 ? -15.089 11.383 4.586 1.00 81.00 248 LYS A CA 1
ATOM 2021 C C . LYS A 1 248 ? -14.518 12.563 3.818 1.00 81.00 248 LYS A C 1
ATOM 2023 O O . LYS A 1 248 ? -13.910 13.450 4.414 1.00 81.00 248 LYS A O 1
ATOM 2028 N N . HIS A 1 249 ? -14.726 12.584 2.509 1.00 72.00 249 HIS A N 1
ATOM 2029 C CA . HIS A 1 249 ? -14.497 13.797 1.738 1.00 72.00 249 HIS A CA 1
ATOM 2030 C C . HIS A 1 249 ? -15.637 14.784 2.029 1.00 72.00 249 HIS A C 1
ATOM 2032 O O . HIS A 1 249 ? -16.790 14.350 2.097 1.00 72.00 249 HIS A O 1
ATOM 2038 N N . PRO A 1 250 ? -15.348 16.079 2.250 1.00 54.66 250 PRO A N 1
ATOM 2039 C CA . PRO A 1 250 ? -16.400 17.084 2.300 1.00 54.66 250 PRO A CA 1
ATOM 2040 C C . PRO A 1 250 ? -17.159 17.060 0.969 1.00 54.66 250 PRO A C 1
ATOM 2042 O O . PRO A 1 250 ? -16.535 16.966 -0.091 1.00 54.66 250 PRO A O 1
ATOM 2045 N N . GLU A 1 251 ? -18.491 17.081 1.033 1.00 55.47 251 GLU A N 1
ATOM 2046 C CA . GLU A 1 251 ? -19.310 17.235 -0.170 1.00 55.47 251 GLU A CA 1
ATOM 2047 C C . GLU A 1 251 ? -18.946 18.564 -0.859 1.00 55.47 251 GLU A C 1
ATOM 2049 O O . GLU A 1 251 ? -18.673 19.543 -0.153 1.00 55.47 251 GLU A O 1
ATOM 2054 N N . PRO A 1 252 ? -18.854 18.575 -2.202 1.00 55.00 252 PRO A N 1
ATOM 2055 C CA . PRO A 1 252 ? -18.475 19.756 -2.973 1.00 55.00 252 PRO A CA 1
ATOM 2056 C C . PRO A 1 252 ? -19.468 20.916 -2.838 1.00 55.00 252 PRO A C 1
ATOM 2058 O O . PRO A 1 252 ? -20.683 20.656 -2.683 1.00 55.00 252 PRO A O 1
#

Organism: Proteus vulgaris (NCBI:txid585)

pLDDT: mean 88.23, std 9.96, range [37.62, 97.69]

Foldseek 3Di:
DDDPVNVVVVVVVVVPDPADPVNVVVVVVVVVVVVVVVVVVVVVVVVVVVVVVVVVVVVVVVVVVVVVVVVVVVVVVVVVVVVVVVVVLLVVLVVLLVLLVVLLVLLLVLLVLLLVLLCLVCVLVVLVVVDDPPDDPVRVVVSVVVSVVSVVVSCCQVVDPVNVVVNVVSLVSNLVSLVSLVCCVPVVVVSDDPVLNVLNVQLCVQQHSDGDADPPADSNNSSVSNNVSSVVSVVSSVVVSCVVSVDDDPDD